Protein AF-A0A496SHN5-F1 (afdb_monomer)

Foldseek 3Di:
DDQDDQDPDDDPPPDPDDDRPDDDDDAQDKDWDWDWDADPVRDTDDTDTDIDTHHHPDAFAFWPAWDWDADLQLKIKIFTHATPGPQWAWKWKWKDFPPDDIDTPDIGGRPDGMDIGPPDDAQGKIKMWMWTAGPSGHTHDIHIDIDHSHHNDWFAFWAPWAWAQDPQAIKTFTDDTDDPQWQAKWKWKDLDQPDDTHTDDDGHDPDRMDGPSVHDQSMWMWMWIAGPSGHTHDTDGIDGHD

Radius of gyration: 35.51 Å; Cα contacts (8 Å, |Δi|>4): 540; chains: 1; bounding box: 82×35×99 Å

Sequence (242 aa):
EQLPRLNLERLPSSATSYRDEGEGVTPGRSYWVAVTAVDSAFNESPKNPILVKVPDWKPPKPPSYLNARTLPDGRIKLVWGGSTSLDLVSYRLYRGEQGKADSLLGEFGPEVHTYTDRDIVKGRKYTYSIVAVDKAGNESPRREVRLEARDHVPPAPPRNIVAKVTPEGVLITWGRVADPDLAGYYVYRSDIPTGVFTRLNQKPLKERSFLDSTGTSGHWYKVRAVDTSGNESPWKKAVSPR

Solvent-accessible surface area (backbone atoms only — not comparable to full-atom values): 14102 Å² total; per-residue (Å²): 133,84,72,84,76,72,82,91,72,89,72,63,95,82,60,88,74,84,80,87,84,68,92,81,80,56,64,61,40,70,45,79,49,62,72,64,58,68,53,99,86,69,52,67,50,79,77,64,66,44,82,45,76,40,73,52,81,74,52,33,47,37,43,72,45,56,47,72,46,64,39,68,86,38,29,37,42,37,42,42,41,66,50,87,38,93,53,60,51,29,33,43,37,32,42,30,40,87,97,52,76,67,39,81,76,47,77,39,51,71,88,62,45,68,50,70,50,72,92,57,63,66,76,37,59,38,37,38,35,35,26,20,25,25,81,74,65,37,60,17,63,76,40,69,37,74,49,64,30,52,65,62,68,46,37,66,50,51,42,76,69,44,37,31,68,50,99,71,16,26,42,36,37,43,42,87,65,93,50,100,55,59,48,25,33,42,44,27,41,16,77,44,81,86,55,75,65,46,73,75,56,94,64,59,36,81,63,59,60,49,73,39,64,86,43,55,70,71,33,21,38,41,56,30,24,25,27,73,77,67,37,58,16,62,87,63,84,56,38,54,40,90

Secondary structure (DSSP, 8-state):
-PPP----PPPPTT--------TT--TT-EEEE----B-TT-PBPPP--EEEEPPP--PPPPPS-EEEEE-TTS-EEEEEPPP--TTEEEEEEEEEETTSPPEEEEEE-TT--EEEE----TT-EEEEEEEEEETT-PBPPPEEEEEE-----PPPPP-S-EEEEETTEEEEE-PPP--TTEEEEEEEEESSTTSPPEE--SS-BSSSEEEETT--TT-EEEEEEEETT-PBPPPPPPB---

pLDDT: mean 90.69, std 11.13, range [32.59, 98.69]

Mean predicted aligned error: 9.69 Å

Nearest PDB structures (foldseek):
  4yfd-assembly1_A  TM=4.937E-01  e=1.671E-09  Mus musculus
  4yfg-assembly1_A  TM=4.867E-01  e=2.367E-09  Mus musculus
  6tpu-assembly2_B  TM=5.674E-01  e=8.097E-08  Homo sapiens
  6tpw-assembly1_A  TM=4.176E-01  e=4.091E-09  Homo sapiens
  5myb-assembly1_B  TM=4.529E-01  e=1.038E-07  Homo sapiens

Structure (mmCIF, N/CA/C/O backbone):
data_AF-A0A496SHN5-F1
#
_entry.id   AF-A0A496SHN5-F1
#
loop_
_atom_site.group_PDB
_atom_site.id
_atom_site.type_symbol
_atom_site.label_atom_id
_atom_site.label_alt_id
_atom_site.label_comp_id
_atom_site.label_asym_id
_atom_site.label_entity_id
_atom_site.label_seq_id
_atom_site.pdbx_PDB_ins_code
_atom_site.Cartn_x
_atom_site.Cartn_y
_atom_site.Cartn_z
_atom_site.occupancy
_atom_site.B_iso_or_equiv
_atom_site.auth_seq_id
_atom_site.auth_comp_id
_atom_site.auth_asym_id
_atom_site.auth_atom_id
_atom_site.pdbx_PDB_model_num
ATOM 1 N N . GLU A 1 1 ? 30.593 13.618 -38.021 1.00 39.31 1 GLU A N 1
ATOM 2 C CA . GLU A 1 1 ? 31.003 12.583 -37.049 1.00 39.31 1 GLU A CA 1
ATOM 3 C C . GLU A 1 1 ? 31.589 11.400 -37.801 1.00 39.31 1 GLU A C 1
ATOM 5 O O . GLU A 1 1 ? 30.927 10.873 -38.688 1.00 39.31 1 GLU A O 1
ATOM 10 N N . GLN A 1 2 ? 32.841 11.033 -37.523 1.00 32.59 2 GLN A N 1
ATOM 11 C CA . GLN A 1 2 ? 33.417 9.789 -38.036 1.00 32.59 2 GLN A CA 1
ATOM 12 C C . GLN A 1 2 ? 32.711 8.623 -37.339 1.00 32.59 2 GLN A C 1
ATOM 14 O O . GLN A 1 2 ? 32.715 8.548 -36.113 1.00 32.59 2 GLN A O 1
ATOM 19 N N . LEU A 1 3 ? 32.071 7.744 -38.116 1.00 40.69 3 LEU A N 1
ATOM 20 C CA . LEU A 1 3 ? 31.523 6.494 -37.592 1.00 40.69 3 LEU A CA 1
ATOM 21 C C . LEU A 1 3 ? 32.657 5.699 -36.917 1.00 40.69 3 LEU A C 1
ATOM 23 O O . LEU A 1 3 ? 33.772 5.702 -37.453 1.00 40.69 3 LEU A O 1
ATOM 27 N N . PRO A 1 4 ? 32.405 5.021 -35.781 1.00 41.81 4 PRO A N 1
ATOM 28 C CA . PRO A 1 4 ? 33.405 4.159 -35.168 1.00 41.81 4 PRO A CA 1
ATOM 29 C C . PRO A 1 4 ? 33.835 3.123 -36.204 1.00 41.81 4 PRO A C 1
ATOM 31 O O . PRO A 1 4 ? 32.998 2.402 -36.752 1.00 41.81 4 PRO A O 1
ATOM 34 N N . ARG A 1 5 ? 35.127 3.09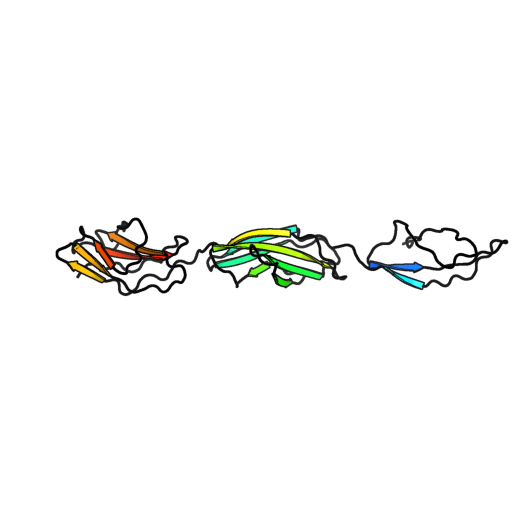4 -36.530 1.00 46.97 5 ARG A N 1
ATOM 35 C CA . ARG A 1 5 ? 35.679 2.035 -37.369 1.00 46.97 5 ARG A CA 1
ATOM 36 C C . ARG A 1 5 ? 35.788 0.797 -36.493 1.00 46.97 5 ARG A C 1
ATOM 38 O O . ARG A 1 5 ? 36.559 0.797 -35.540 1.00 46.97 5 ARG A O 1
ATOM 45 N N . LEU A 1 6 ? 34.994 -0.219 -36.817 1.00 54.09 6 LEU A N 1
ATOM 46 C CA . LEU A 1 6 ? 35.235 -1.580 -36.352 1.00 54.09 6 LEU A CA 1
ATOM 47 C C . LEU A 1 6 ? 36.670 -1.975 -36.748 1.00 54.09 6 LEU A C 1
ATOM 49 O O . LEU A 1 6 ? 37.136 -1.541 -37.807 1.00 54.09 6 LEU A O 1
ATOM 53 N N . ASN A 1 7 ? 37.370 -2.724 -35.894 1.00 54.06 7 ASN A N 1
ATOM 54 C CA . ASN A 1 7 ? 38.786 -3.059 -36.067 1.00 54.06 7 ASN A CA 1
ATOM 55 C C . ASN A 1 7 ? 39.125 -3.475 -37.511 1.00 54.06 7 ASN A C 1
ATOM 57 O O . ASN A 1 7 ? 38.491 -4.350 -38.096 1.00 54.06 7 ASN A O 1
ATOM 61 N N . LEU A 1 8 ? 40.143 -2.828 -38.089 1.00 57.47 8 LEU A N 1
ATOM 62 C CA . LEU A 1 8 ? 40.677 -3.156 -39.412 1.00 57.47 8 LEU A CA 1
ATOM 63 C C . LEU A 1 8 ? 41.644 -4.337 -39.280 1.00 57.47 8 LEU A C 1
ATOM 65 O O . LEU A 1 8 ? 42.860 -4.158 -39.319 1.00 57.47 8 LEU A O 1
ATOM 69 N N . GLU A 1 9 ? 41.113 -5.539 -39.080 1.00 65.25 9 GLU A N 1
ATOM 70 C CA . GLU A 1 9 ? 41.929 -6.747 -38.985 1.00 65.25 9 GLU A CA 1
ATOM 71 C C . GLU A 1 9 ? 42.048 -7.437 -40.351 1.00 65.25 9 GLU A C 1
ATOM 73 O O . GLU A 1 9 ? 41.058 -7.656 -41.053 1.00 65.25 9 GLU A O 1
ATOM 78 N N . ARG A 1 10 ? 43.282 -7.755 -40.765 1.00 72.06 10 ARG A N 1
ATOM 79 C CA . ARG A 1 10 ? 43.530 -8.512 -41.999 1.00 72.06 10 ARG A CA 1
ATOM 80 C C . ARG A 1 10 ? 43.299 -9.993 -41.730 1.00 72.06 10 ARG A C 1
ATOM 82 O O . ARG A 1 10 ? 44.021 -10.600 -40.946 1.00 72.06 10 ARG A O 1
ATOM 89 N N . LEU A 1 11 ? 42.324 -10.569 -42.422 1.00 77.81 11 LEU A N 1
ATOM 90 C CA . LEU A 1 11 ? 41.981 -11.986 -42.325 1.00 77.81 11 LEU A CA 1
ATOM 91 C C . LEU A 1 11 ? 42.786 -12.813 -43.340 1.00 77.81 11 LEU A C 1
ATOM 93 O O . LEU A 1 11 ? 43.153 -12.287 -44.396 1.00 77.81 11 LEU A O 1
ATOM 97 N N . PRO A 1 12 ? 43.065 -14.100 -43.063 1.00 80.19 12 PRO A N 1
ATOM 98 C CA . PRO A 1 12 ? 43.676 -14.980 -44.052 1.00 80.19 12 PRO A CA 1
ATOM 99 C C . PRO A 1 12 ? 42.752 -15.159 -45.265 1.00 80.19 12 PRO A C 1
ATOM 101 O O . PRO A 1 12 ? 41.531 -15.089 -45.145 1.00 80.19 12 PRO A O 1
ATOM 104 N N . SER A 1 13 ? 43.326 -15.450 -46.435 1.00 76.50 13 SER A N 1
ATOM 105 C CA . SER A 1 13 ? 42.589 -15.580 -47.706 1.00 76.50 13 SER A CA 1
ATOM 106 C C . SER A 1 13 ? 41.555 -16.713 -47.734 1.00 76.50 13 SER A C 1
ATOM 108 O O . SER A 1 13 ? 40.688 -16.730 -48.603 1.00 76.50 13 SER A O 1
ATOM 110 N N . SER A 1 14 ? 41.633 -17.652 -46.789 1.00 81.25 14 SER A N 1
ATOM 111 C CA . SER A 1 14 ? 40.668 -18.735 -46.593 1.00 81.25 14 SER A CA 1
ATOM 112 C C . SER A 1 14 ? 39.542 -18.398 -45.607 1.00 81.25 14 SER A C 1
ATOM 114 O O . SER A 1 14 ? 38.627 -19.204 -45.445 1.00 81.25 14 SER A O 1
ATOM 116 N N . ALA A 1 15 ? 39.589 -17.248 -44.924 1.00 82.38 15 ALA A N 1
ATOM 117 C CA . ALA A 1 15 ? 38.571 -16.877 -43.949 1.00 82.38 15 ALA A CA 1
ATOM 118 C C . ALA A 1 15 ? 37.244 -16.539 -44.636 1.00 82.38 15 ALA A C 1
ATOM 120 O O . ALA A 1 15 ? 37.154 -15.615 -45.441 1.00 82.38 15 ALA A O 1
ATOM 121 N N . THR A 1 16 ? 36.186 -17.248 -44.251 1.00 84.06 16 THR A N 1
ATOM 122 C CA . THR A 1 16 ? 34.805 -16.974 -44.683 1.00 84.06 16 THR A CA 1
ATOM 123 C C . THR A 1 16 ? 33.960 -16.329 -43.585 1.00 84.06 16 THR A C 1
ATOM 125 O O . THR A 1 16 ? 32.770 -16.092 -43.773 1.00 84.06 16 THR A O 1
ATOM 128 N N . SER A 1 17 ? 34.551 -16.065 -42.420 1.00 81.88 17 SER A N 1
ATOM 129 C CA . SER A 1 17 ? 33.876 -15.487 -41.261 1.00 81.88 17 SER A CA 1
ATOM 130 C C . SER A 1 17 ? 34.846 -14.678 -40.413 1.00 81.88 17 SER A C 1
ATOM 132 O O . SER A 1 17 ? 36.007 -15.060 -40.268 1.00 81.88 17 SER A O 1
ATOM 134 N N . TYR A 1 18 ? 34.336 -13.620 -39.791 1.00 80.88 18 TYR A N 1
ATOM 135 C CA . TYR A 1 18 ? 35.036 -12.846 -38.775 1.00 80.88 18 TYR A CA 1
ATOM 136 C C . TYR A 1 18 ? 34.130 -12.651 -37.569 1.00 80.88 18 TYR A C 1
ATOM 138 O O . TYR A 1 18 ? 32.940 -12.369 -37.726 1.00 80.88 18 TYR A O 1
ATOM 146 N N . ARG A 1 19 ? 34.701 -12.792 -36.374 1.00 80.31 19 ARG A N 1
ATOM 147 C CA . ARG A 1 19 ? 34.052 -12.426 -35.122 1.00 80.31 19 ARG A CA 1
ATOM 148 C C . ARG A 1 19 ? 34.787 -11.216 -34.576 1.00 80.31 19 ARG A C 1
ATOM 150 O O . ARG A 1 19 ? 35.935 -11.338 -34.172 1.00 80.31 19 ARG A O 1
ATOM 157 N N . ASP A 1 20 ? 34.111 -10.077 -34.566 1.00 74.38 20 ASP A N 1
ATOM 158 C CA . ASP A 1 20 ? 34.618 -8.916 -33.852 1.00 74.38 20 ASP A CA 1
ATOM 159 C C . ASP A 1 20 ? 34.441 -9.148 -32.346 1.00 74.38 20 ASP A C 1
ATOM 161 O O . ASP A 1 20 ? 33.317 -9.271 -31.851 1.00 74.38 20 ASP A O 1
ATOM 165 N N . GLU A 1 21 ? 35.559 -9.274 -31.635 1.00 67.38 21 GLU A N 1
ATOM 166 C CA . GLU A 1 21 ? 35.609 -9.343 -30.169 1.00 67.38 21 GLU A CA 1
ATOM 167 C C . GLU A 1 21 ? 35.916 -7.969 -29.543 1.00 67.38 21 GLU A C 1
ATOM 169 O O . GLU A 1 21 ? 36.072 -7.861 -28.328 1.00 67.38 21 GLU A O 1
ATOM 174 N N . GLY A 1 22 ? 36.018 -6.917 -30.365 1.00 57.94 22 GLY A N 1
ATOM 175 C CA . GLY A 1 22 ? 36.429 -5.584 -29.956 1.00 57.94 22 GLY A CA 1
ATOM 176 C C . GLY A 1 22 ? 35.426 -4.845 -29.066 1.00 57.94 22 GLY A C 1
ATOM 177 O O . GLY A 1 22 ? 34.208 -4.879 -29.255 1.00 57.94 22 GLY A O 1
ATOM 178 N N . GLU A 1 23 ? 35.966 -4.077 -28.119 1.00 60.94 23 GLU A N 1
ATOM 179 C CA . GLU A 1 23 ? 35.246 -2.995 -27.451 1.00 60.94 23 GLU A CA 1
ATOM 180 C C . GLU A 1 23 ? 35.012 -1.851 -28.457 1.00 60.94 23 GLU A C 1
ATOM 182 O O . GLU A 1 23 ? 35.960 -1.278 -28.992 1.00 60.94 23 GLU A O 1
ATOM 187 N N . GLY A 1 24 ? 33.753 -1.504 -28.750 1.00 65.00 24 GLY A N 1
ATOM 188 C CA . GLY A 1 24 ? 33.447 -0.409 -29.690 1.00 65.00 24 GLY A CA 1
ATOM 189 C C . GLY A 1 24 ? 32.037 -0.409 -30.281 1.00 65.00 24 GLY A C 1
ATOM 190 O O . GLY A 1 24 ? 31.573 0.608 -30.810 1.00 65.00 24 GLY A O 1
ATOM 191 N N . VAL A 1 25 ? 31.316 -1.522 -30.154 1.00 73.81 25 VAL A N 1
ATOM 192 C CA . VAL A 1 25 ? 29.918 -1.613 -30.572 1.00 73.81 25 VAL A CA 1
ATOM 193 C C . VAL A 1 25 ? 29.016 -1.008 -29.493 1.00 73.81 25 VAL A C 1
ATOM 195 O O . VAL A 1 25 ? 28.931 -1.499 -28.371 1.00 73.81 25 VAL A O 1
ATOM 198 N N . THR A 1 26 ? 28.329 0.081 -29.827 1.00 80.94 26 THR A N 1
ATOM 199 C CA . THR A 1 26 ? 27.357 0.725 -28.939 1.00 80.94 26 THR A CA 1
ATOM 200 C C . THR A 1 26 ? 26.008 0.010 -29.075 1.00 80.94 26 THR A C 1
ATOM 202 O O . THR A 1 26 ? 25.474 -0.036 -30.190 1.00 80.94 26 THR A O 1
ATOM 205 N N . PRO A 1 27 ? 25.435 -0.521 -27.978 1.00 81.88 27 PRO A N 1
ATOM 206 C CA . PRO A 1 27 ? 24.102 -1.123 -27.983 1.00 81.88 27 PRO A CA 1
ATOM 207 C C . PRO A 1 27 ? 23.058 -0.178 -28.590 1.00 81.88 27 PRO A C 1
ATOM 209 O O . PRO A 1 27 ? 23.140 1.040 -28.421 1.00 81.88 27 PRO A O 1
ATOM 212 N N . GLY A 1 28 ? 22.114 -0.725 -29.357 1.00 82.56 28 GLY A N 1
ATOM 213 C CA . GLY A 1 28 ? 21.051 0.056 -29.998 1.00 82.56 28 GLY A CA 1
ATOM 214 C C . GLY A 1 28 ? 21.483 0.910 -31.201 1.00 82.56 28 GLY A C 1
ATOM 215 O O . GLY A 1 28 ? 20.624 1.518 -31.847 1.00 82.56 28 GLY A O 1
ATOM 216 N N . ARG A 1 29 ? 22.778 0.954 -31.557 1.00 84.19 29 ARG A N 1
ATOM 217 C CA . ARG A 1 29 ? 23.259 1.633 -32.774 1.00 84.19 29 ARG A CA 1
ATOM 218 C C . ARG A 1 29 ? 23.283 0.711 -33.992 1.00 84.19 29 ARG A C 1
ATOM 220 O O . ARG A 1 29 ? 23.252 -0.512 -33.889 1.00 84.19 29 ARG A O 1
ATOM 227 N N . SER A 1 30 ? 23.316 1.329 -35.171 1.00 85.88 30 SER A N 1
ATOM 228 C CA . SER A 1 30 ? 23.503 0.634 -36.447 1.00 85.88 30 SER A CA 1
ATOM 229 C C . SER A 1 30 ? 24.863 0.980 -37.044 1.00 85.88 30 SER A C 1
ATOM 231 O O . SER A 1 30 ? 25.316 2.120 -36.930 1.00 85.88 30 SER A O 1
ATOM 233 N N . TYR A 1 31 ? 25.492 0.001 -37.684 1.00 84.44 31 TYR A N 1
ATOM 234 C CA . TYR A 1 31 ? 26.828 0.098 -38.262 1.00 84.44 31 TYR A CA 1
ATOM 235 C C . TYR A 1 31 ? 26.811 -0.396 -39.704 1.00 84.44 31 TYR A C 1
ATOM 237 O O . TYR A 1 31 ? 26.164 -1.392 -40.013 1.00 84.44 31 TYR A O 1
ATOM 245 N N . TRP A 1 32 ? 27.539 0.289 -40.583 1.00 85.81 32 TRP A N 1
ATOM 246 C CA . TRP A 1 32 ? 27.815 -0.217 -41.924 1.00 85.81 32 TRP A CA 1
ATOM 247 C C . TRP A 1 32 ? 29.056 -1.102 -41.874 1.00 85.81 32 TRP A C 1
ATOM 249 O O . TRP A 1 32 ? 30.113 -0.649 -41.437 1.00 85.81 32 TRP A O 1
ATOM 259 N N . VAL A 1 33 ? 28.929 -2.345 -42.328 1.00 84.88 33 VAL A N 1
ATOM 260 C CA . VAL A 1 33 ? 30.018 -3.327 -42.346 1.00 84.88 33 VAL A CA 1
ATOM 261 C C . VAL A 1 33 ? 30.231 -3.790 -43.779 1.00 84.88 33 VAL A C 1
ATOM 263 O O . VAL A 1 33 ? 29.277 -4.150 -44.461 1.00 84.88 33 VAL A O 1
ATOM 266 N N . ALA A 1 34 ? 31.477 -3.775 -44.242 1.00 85.62 34 ALA A N 1
ATOM 267 C CA . ALA A 1 34 ? 31.874 -4.305 -45.540 1.00 85.62 34 ALA A CA 1
ATOM 268 C C . ALA A 1 34 ? 33.124 -5.165 -45.368 1.00 85.62 34 ALA A C 1
ATOM 270 O O . ALA A 1 34 ? 34.003 -4.823 -44.580 1.00 85.62 34 ALA A O 1
ATOM 271 N N . VAL A 1 35 ? 33.216 -6.236 -46.150 1.00 85.94 35 VAL A N 1
ATOM 272 C CA . VAL A 1 35 ? 34.439 -7.028 -46.306 1.00 85.94 35 VAL A CA 1
ATOM 273 C C . VAL A 1 35 ? 34.946 -6.811 -47.727 1.00 85.94 35 VAL A C 1
ATOM 275 O O . VAL A 1 35 ? 34.160 -6.840 -48.674 1.00 85.94 35 VAL A O 1
ATOM 278 N N . THR A 1 36 ? 36.246 -6.569 -47.873 1.00 85.88 36 THR A N 1
ATOM 279 C CA . THR A 1 36 ? 36.926 -6.493 -49.170 1.00 85.88 36 THR A CA 1
ATOM 280 C C . THR A 1 36 ? 38.003 -7.561 -49.255 1.00 85.88 36 THR A C 1
ATOM 282 O O . THR A 1 36 ? 38.651 -7.885 -48.261 1.00 85.88 36 THR A O 1
ATOM 285 N N . ALA A 1 37 ? 38.199 -8.107 -50.452 1.00 84.88 37 ALA A N 1
ATOM 286 C CA . ALA A 1 37 ? 39.351 -8.946 -50.751 1.00 84.88 37 ALA A CA 1
ATOM 287 C C . ALA A 1 37 ? 40.511 -8.056 -51.208 1.00 84.88 37 ALA A C 1
ATOM 289 O O . ALA A 1 37 ? 40.286 -7.080 -51.924 1.00 84.88 37 ALA A O 1
ATOM 290 N N . VAL A 1 38 ? 41.735 -8.396 -50.806 1.00 87.25 38 VAL A N 1
ATOM 291 C CA . VAL A 1 38 ? 42.960 -7.716 -51.244 1.00 87.25 38 VAL A CA 1
ATOM 292 C C . VAL A 1 38 ? 43.864 -8.739 -51.921 1.00 87.25 38 VAL A C 1
ATOM 294 O O . VAL A 1 38 ? 44.100 -9.805 -51.351 1.00 87.25 38 VAL A O 1
ATOM 297 N N . ASP A 1 39 ? 44.338 -8.449 -53.132 1.00 85.81 39 ASP A N 1
ATOM 298 C CA . ASP A 1 39 ? 45.242 -9.344 -53.866 1.00 85.81 39 ASP A CA 1
ATOM 299 C C . ASP A 1 39 ? 46.725 -9.162 -53.468 1.00 85.81 39 ASP A C 1
ATOM 301 O O . ASP A 1 39 ? 47.083 -8.315 -52.645 1.00 85.81 39 ASP A O 1
ATOM 305 N N . SER A 1 40 ? 47.619 -9.963 -54.061 1.00 86.19 40 SER A N 1
ATOM 306 C CA . SER A 1 40 ? 49.067 -9.895 -53.804 1.00 86.19 40 SER A CA 1
ATOM 307 C C . SER A 1 40 ? 49.739 -8.611 -54.309 1.00 86.19 40 SER A C 1
ATOM 309 O O . SER A 1 40 ? 50.877 -8.340 -53.933 1.00 86.19 40 SER A O 1
ATOM 311 N N . ALA 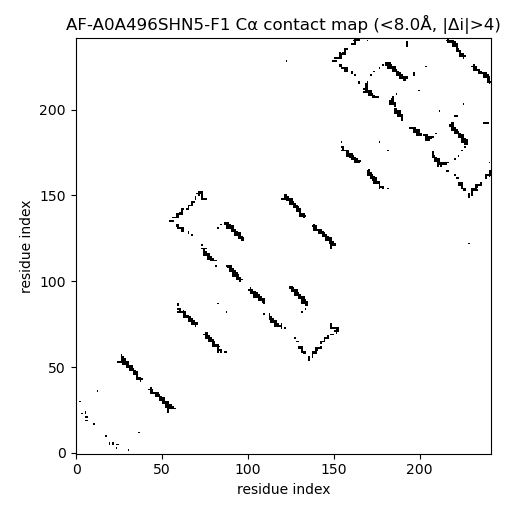A 1 41 ? 49.062 -7.837 -55.160 1.00 91.00 41 ALA A N 1
ATOM 312 C CA . ALA A 1 41 ? 49.498 -6.533 -55.653 1.00 91.00 41 ALA A CA 1
ATOM 313 C C . ALA A 1 41 ? 48.858 -5.366 -54.870 1.00 91.00 41 ALA A C 1
ATOM 315 O O . ALA A 1 41 ? 49.045 -4.210 -55.244 1.00 91.00 41 ALA A O 1
ATOM 316 N N . PHE A 1 42 ? 48.158 -5.661 -53.766 1.00 84.19 42 PHE A N 1
ATOM 317 C CA . PHE A 1 42 ? 47.446 -4.712 -52.905 1.00 84.19 42 PHE A CA 1
ATOM 318 C C . PHE A 1 42 ? 46.217 -4.039 -53.538 1.00 84.19 42 PHE A C 1
ATOM 320 O O . PHE A 1 42 ? 45.758 -3.012 -53.034 1.00 84.19 42 PHE A O 1
ATOM 327 N N . ASN A 1 43 ? 45.634 -4.619 -54.589 1.00 87.38 43 ASN A N 1
ATOM 328 C CA . ASN A 1 43 ? 44.358 -4.143 -55.122 1.00 87.38 43 ASN A CA 1
ATOM 329 C C . ASN A 1 43 ? 43.204 -4.614 -54.227 1.00 87.38 43 ASN A C 1
ATOM 331 O O . ASN A 1 43 ? 43.098 -5.806 -53.937 1.00 87.38 43 ASN A O 1
ATOM 335 N N . GLU A 1 44 ? 42.319 -3.698 -53.820 1.00 88.62 44 GLU A N 1
ATOM 336 C CA . GLU A 1 44 ? 41.099 -4.028 -53.069 1.00 88.62 44 GLU A CA 1
ATOM 337 C C . GLU A 1 44 ? 39.896 -4.242 -54.001 1.00 88.62 44 GLU A C 1
ATOM 339 O O . GLU A 1 44 ? 39.671 -3.473 -54.938 1.00 88.62 44 GLU A O 1
ATOM 344 N N . SER A 1 45 ? 39.056 -5.233 -53.697 1.00 90.81 45 SER A N 1
ATOM 345 C CA . SER A 1 45 ? 37.751 -5.397 -54.344 1.00 90.81 45 SER A CA 1
ATOM 346 C C . SER A 1 45 ? 36.809 -4.216 -54.038 1.00 90.81 45 SER A C 1
ATOM 348 O O . SER A 1 45 ? 36.973 -3.533 -53.020 1.00 90.81 45 SER A O 1
ATOM 350 N N . PRO A 1 46 ? 35.750 -3.998 -54.845 1.00 90.06 46 PRO A N 1
ATOM 351 C CA . PRO A 1 46 ? 34.692 -3.054 -54.495 1.00 90.06 46 PRO A CA 1
ATOM 352 C C . PRO A 1 46 ? 34.108 -3.331 -53.102 1.00 90.06 46 PRO A C 1
ATOM 354 O O . PRO A 1 46 ? 33.925 -4.486 -52.709 1.00 90.06 46 PRO A O 1
ATOM 357 N N . LYS A 1 47 ? 33.797 -2.264 -52.358 1.00 88.12 47 LYS A N 1
ATOM 358 C CA . LYS A 1 47 ? 33.130 -2.343 -51.051 1.00 88.12 47 LYS A CA 1
ATOM 359 C C . LYS A 1 47 ? 31.627 -2.518 -51.264 1.00 88.12 47 LYS A C 1
ATOM 361 O O . LYS A 1 47 ? 31.015 -1.687 -51.928 1.00 88.12 47 LYS A O 1
ATOM 366 N N . ASN A 1 48 ? 31.032 -3.543 -50.659 1.00 87.75 48 ASN A N 1
ATOM 367 C CA . ASN A 1 48 ? 29.579 -3.727 -50.623 1.00 87.75 48 ASN A CA 1
ATOM 368 C C . ASN A 1 48 ? 29.087 -3.716 -49.163 1.00 87.75 48 ASN A C 1
ATOM 370 O O . ASN A 1 48 ? 29.036 -4.774 -48.534 1.00 87.75 48 ASN A O 1
ATOM 374 N N . PRO A 1 49 ? 28.833 -2.531 -48.575 1.00 88.56 49 PRO A N 1
ATOM 375 C CA . PRO A 1 49 ? 28.485 -2.429 -47.167 1.00 88.56 49 PRO A CA 1
ATOM 376 C C . PRO A 1 49 ? 27.041 -2.865 -46.903 1.00 88.56 49 PRO A C 1
ATOM 378 O O . PRO A 1 49 ? 26.118 -2.475 -47.614 1.00 88.56 49 PRO A O 1
ATOM 381 N N . ILE A 1 50 ? 26.838 -3.609 -45.818 1.00 88.31 50 ILE A N 1
ATOM 382 C CA . ILE A 1 50 ? 25.520 -3.929 -45.263 1.00 88.31 50 ILE A CA 1
ATOM 383 C C . ILE A 1 50 ? 25.298 -3.158 -43.964 1.00 88.31 50 ILE A C 1
ATOM 385 O O . ILE A 1 50 ? 26.239 -2.910 -43.208 1.00 88.31 50 ILE A O 1
ATOM 389 N N . LEU A 1 51 ? 24.050 -2.775 -43.699 1.00 89.62 51 LEU A N 1
ATOM 390 C CA . LEU A 1 51 ? 23.670 -2.141 -42.441 1.00 89.62 51 LEU A CA 1
ATOM 391 C C . LEU A 1 51 ? 23.338 -3.219 -41.407 1.00 89.62 51 LEU A C 1
ATOM 393 O O . LEU A 1 51 ? 22.401 -3.994 -41.587 1.00 89.62 51 LEU A O 1
ATOM 397 N N . VAL A 1 52 ? 24.079 -3.239 -40.305 1.00 86.56 52 VAL A N 1
ATOM 398 C CA . VAL A 1 52 ? 23.878 -4.154 -39.180 1.00 86.56 52 VAL A CA 1
ATOM 399 C C . VAL A 1 52 ? 23.330 -3.367 -37.997 1.00 86.56 52 VAL A C 1
ATOM 401 O O . VAL A 1 52 ? 23.942 -2.392 -37.559 1.00 86.56 52 VAL A O 1
ATOM 404 N N . LYS A 1 53 ? 22.176 -3.784 -37.463 1.00 85.31 53 LYS A N 1
ATOM 405 C CA . LYS A 1 53 ? 21.603 -3.219 -36.235 1.00 85.31 53 LYS A CA 1
ATOM 406 C C . LYS A 1 53 ? 22.050 -4.041 -35.032 1.00 85.31 53 LYS A C 1
ATOM 408 O O . LYS A 1 53 ? 21.834 -5.248 -34.993 1.00 85.31 53 LYS A O 1
ATOM 413 N N . VAL A 1 54 ? 22.622 -3.371 -34.041 1.00 86.19 54 VAL A N 1
ATOM 414 C CA . VAL A 1 54 ? 23.072 -3.999 -32.800 1.00 86.19 54 VAL A CA 1
ATOM 415 C C . VAL A 1 54 ? 21.898 -4.024 -31.818 1.00 86.19 54 VAL A C 1
ATOM 417 O O . VAL A 1 54 ? 21.312 -2.963 -31.569 1.00 86.19 54 VAL A O 1
ATOM 420 N N . PRO A 1 55 ? 21.531 -5.192 -31.258 1.00 86.06 55 PRO A N 1
ATOM 421 C CA . PRO A 1 55 ? 20.536 -5.266 -30.195 1.00 86.06 55 PRO A CA 1
ATOM 422 C C . PRO A 1 55 ? 20.923 -4.380 -29.011 1.00 86.06 55 PRO A C 1
ATOM 424 O O . PRO A 1 55 ? 22.101 -4.258 -28.672 1.00 86.06 55 PRO A O 1
ATOM 427 N N . ASP A 1 56 ? 19.936 -3.750 -28.383 1.00 89.81 56 ASP A N 1
ATOM 428 C CA . ASP A 1 56 ? 20.170 -3.052 -27.128 1.00 89.81 56 ASP A CA 1
ATOM 429 C C . ASP A 1 56 ? 19.928 -4.003 -25.958 1.00 89.81 56 ASP A C 1
ATOM 431 O O . ASP A 1 56 ? 18.843 -4.551 -25.796 1.00 89.81 56 ASP A O 1
ATOM 435 N N . TRP A 1 57 ? 20.975 -4.215 -25.178 1.00 88.94 57 TRP A N 1
ATOM 436 C CA . TRP A 1 57 ? 21.058 -5.162 -24.071 1.00 88.94 57 TRP A CA 1
ATOM 437 C C . TRP A 1 57 ? 21.491 -4.462 -22.785 1.00 88.94 57 TRP A C 1
ATOM 439 O O . TRP A 1 57 ? 21.724 -5.121 -21.772 1.00 88.94 57 TRP A O 1
ATOM 449 N N . LYS A 1 58 ? 21.652 -3.131 -22.822 1.00 91.69 58 LYS A N 1
ATOM 450 C CA . LYS A 1 58 ? 22.066 -2.349 -21.668 1.00 91.69 58 LYS A CA 1
ATOM 451 C C . LYS A 1 58 ? 20.815 -1.888 -20.925 1.00 91.69 58 LYS A C 1
ATOM 453 O O . LYS A 1 58 ? 20.088 -1.058 -21.450 1.00 91.69 58 LYS A O 1
ATOM 458 N N . PRO A 1 59 ? 20.601 -2.335 -19.680 1.00 94.62 59 PRO A N 1
ATOM 459 C CA . PRO A 1 59 ? 19.446 -1.899 -18.921 1.00 94.62 59 PRO A CA 1
ATOM 460 C C . PRO A 1 59 ? 19.414 -0.390 -18.668 1.00 94.62 59 PRO A C 1
ATOM 462 O O . PRO A 1 59 ? 20.474 0.235 -18.496 1.00 94.62 59 PRO A O 1
ATOM 465 N N . PRO A 1 60 ? 18.212 0.190 -18.514 1.00 96.69 60 PRO A N 1
ATOM 466 C CA . PRO A 1 60 ? 18.082 1.564 -18.079 1.00 96.69 60 PRO A CA 1
ATOM 467 C C . PRO A 1 60 ? 18.543 1.730 -16.625 1.00 96.69 60 PRO A C 1
ATOM 469 O O . PRO A 1 60 ? 18.672 0.781 -15.844 1.00 96.69 60 PRO A O 1
ATOM 472 N N . LYS A 1 61 ? 18.759 2.981 -16.215 1.00 97.38 61 LYS A N 1
ATOM 473 C CA . LYS A 1 61 ? 18.994 3.316 -14.809 1.00 97.38 61 LYS A CA 1
ATOM 474 C C . LYS A 1 61 ? 17.703 3.117 -14.006 1.00 97.38 61 LYS A C 1
ATOM 476 O O . LYS A 1 61 ? 16.624 3.433 -14.509 1.00 97.38 61 LYS A O 1
ATOM 481 N N . PRO A 1 62 ? 17.781 2.654 -12.752 1.00 97.75 62 PRO A N 1
ATOM 482 C CA . PRO A 1 62 ? 16.594 2.513 -11.923 1.00 97.75 62 PRO A CA 1
ATOM 483 C C . PRO A 1 62 ? 15.999 3.873 -11.528 1.00 97.75 62 PRO A C 1
ATOM 485 O O . PRO A 1 62 ? 16.710 4.884 -11.563 1.00 97.75 62 PRO A O 1
ATOM 488 N N . PRO A 1 63 ? 14.734 3.900 -11.069 1.00 98.00 63 PRO A N 1
ATOM 489 C CA . PRO A 1 63 ? 14.160 5.037 -10.353 1.00 98.00 63 PRO A CA 1
ATOM 490 C C . PRO A 1 63 ? 15.096 5.564 -9.254 1.00 98.00 63 PRO A C 1
ATOM 492 O O . PRO A 1 63 ? 15.796 4.795 -8.578 1.00 98.00 63 PRO A O 1
ATOM 495 N N . SER A 1 64 ? 15.134 6.885 -9.067 1.00 97.69 64 SER A N 1
ATOM 496 C CA . SER A 1 64 ? 16.047 7.504 -8.092 1.00 97.69 64 SER A CA 1
ATOM 497 C C . SER A 1 64 ? 15.686 7.167 -6.643 1.00 97.69 64 SER A C 1
ATOM 499 O O . SER A 1 64 ? 16.578 6.983 -5.816 1.00 97.69 64 SER A O 1
ATOM 501 N N . TYR A 1 65 ? 14.395 7.009 -6.350 1.00 98.06 65 TYR A N 1
ATOM 502 C CA . TYR A 1 65 ? 13.880 6.539 -5.066 1.00 98.06 65 TYR A CA 1
ATOM 503 C C . TYR A 1 65 ? 12.556 5.789 -5.244 1.00 98.06 65 TYR A C 1
ATOM 505 O O . TYR A 1 65 ? 11.866 5.973 -6.246 1.00 98.06 65 TYR A O 1
ATOM 513 N N . LEU A 1 66 ? 12.185 4.994 -4.239 1.00 98.56 66 LEU A N 1
ATOM 514 C CA . LEU A 1 66 ? 10.847 4.434 -4.059 1.00 98.56 66 LEU A CA 1
ATOM 515 C C . LEU A 1 66 ? 10.457 4.593 -2.587 1.00 98.56 66 LEU A C 1
ATOM 517 O O . LEU A 1 66 ? 11.143 4.087 -1.705 1.00 98.56 66 LEU A O 1
ATOM 521 N N . ASN A 1 67 ? 9.346 5.276 -2.334 1.00 98.12 67 ASN A N 1
ATOM 522 C CA . ASN A 1 67 ? 8.766 5.456 -1.010 1.00 98.12 67 ASN A CA 1
ATOM 523 C C . ASN A 1 67 ? 7.350 4.881 -0.981 1.00 98.12 67 ASN A C 1
ATOM 525 O O . ASN A 1 67 ? 6.602 5.003 -1.952 1.00 98.12 67 ASN A O 1
ATOM 529 N N . ALA A 1 68 ? 6.962 4.313 0.159 1.00 96.69 68 ALA A N 1
ATOM 530 C CA . ALA A 1 68 ? 5.616 3.814 0.402 1.00 96.69 68 ALA A CA 1
ATOM 531 C C . ALA A 1 68 ? 5.120 4.269 1.777 1.00 96.69 68 ALA A C 1
ATOM 533 O O . ALA A 1 68 ? 5.882 4.298 2.744 1.00 96.69 68 ALA A O 1
ATOM 534 N N . ARG A 1 69 ? 3.835 4.621 1.870 1.00 93.56 69 ARG A N 1
ATOM 535 C CA . ARG A 1 69 ? 3.180 4.959 3.140 1.00 93.56 69 ARG A CA 1
ATOM 536 C C . ARG A 1 69 ? 1.740 4.475 3.172 1.00 93.56 69 ARG A C 1
ATOM 538 O O . ARG A 1 69 ? 1.039 4.553 2.162 1.00 93.56 69 ARG A O 1
ATOM 545 N N . THR A 1 70 ? 1.285 4.065 4.346 1.00 90.69 70 THR A N 1
ATOM 546 C CA . THR A 1 70 ? -0.123 3.738 4.577 1.00 90.69 70 THR A CA 1
ATOM 547 C C . THR A 1 70 ? -0.947 5.019 4.717 1.00 90.69 70 THR A C 1
ATOM 549 O O . THR A 1 70 ? -0.523 5.989 5.351 1.00 90.69 70 THR A O 1
ATOM 552 N N . LEU A 1 71 ? -2.101 5.054 4.061 1.00 88.38 71 LEU A N 1
ATOM 553 C CA . LEU A 1 71 ? -3.083 6.129 4.129 1.00 88.38 71 LEU A CA 1
ATOM 554 C C . LEU A 1 71 ? -4.067 5.884 5.286 1.00 88.38 71 LEU A C 1
ATOM 556 O O . LEU A 1 71 ? -4.213 4.745 5.728 1.00 88.38 71 LEU A O 1
ATOM 560 N N . PRO A 1 72 ? -4.782 6.923 5.764 1.00 80.50 72 PRO A N 1
ATOM 561 C CA . PRO A 1 72 ? -5.764 6.772 6.842 1.00 80.50 72 PRO A CA 1
ATOM 562 C C . PRO A 1 72 ? -6.887 5.770 6.552 1.00 80.50 72 PRO A C 1
ATOM 564 O O . PRO A 1 72 ? -7.479 5.245 7.482 1.00 80.50 72 PRO A O 1
ATOM 567 N N . ASP A 1 73 ? -7.178 5.498 5.280 1.00 79.06 73 ASP A N 1
ATOM 568 C CA . ASP A 1 73 ? -8.187 4.527 4.843 1.00 79.06 73 ASP A CA 1
ATOM 569 C C . ASP A 1 73 ? -7.631 3.105 4.629 1.00 79.06 73 ASP A C 1
ATOM 571 O O . ASP A 1 73 ? -8.323 2.248 4.083 1.00 79.06 73 ASP A O 1
ATOM 575 N N . GLY A 1 74 ? -6.383 2.850 5.037 1.00 80.81 74 GLY A N 1
ATOM 576 C CA . GLY A 1 74 ? -5.733 1.537 4.972 1.00 80.81 74 GLY A CA 1
ATOM 577 C C . GLY A 1 74 ? -5.043 1.211 3.643 1.00 80.81 74 GLY A C 1
ATOM 578 O O . GLY A 1 74 ? -4.360 0.193 3.548 1.00 80.81 74 GLY A O 1
ATOM 579 N N . ARG A 1 75 ? -5.159 2.068 2.621 1.00 90.25 75 ARG A N 1
ATOM 580 C CA . ARG A 1 75 ? -4.479 1.885 1.324 1.00 90.25 75 ARG A CA 1
ATOM 581 C C . ARG A 1 75 ? -2.995 2.237 1.407 1.00 90.25 75 ARG A C 1
ATOM 583 O O . ARG A 1 75 ? -2.592 3.030 2.255 1.00 90.25 75 ARG A O 1
ATOM 590 N N . ILE A 1 76 ? -2.173 1.723 0.493 1.00 94.44 76 ILE A N 1
ATOM 591 C CA . ILE A 1 76 ? -0.744 2.070 0.434 1.00 94.44 76 ILE A CA 1
ATOM 592 C C . ILE A 1 76 ? -0.484 2.993 -0.752 1.00 94.44 76 ILE A C 1
ATOM 594 O O . ILE A 1 76 ? -0.705 2.629 -1.904 1.00 94.44 76 ILE A O 1
ATOM 598 N N . LYS A 1 77 ? 0.023 4.198 -0.475 1.00 96.44 77 LYS A N 1
ATOM 599 C CA . LYS A 1 77 ? 0.476 5.135 -1.505 1.00 96.44 77 LYS A CA 1
ATOM 600 C C . LYS A 1 77 ? 1.968 4.967 -1.745 1.00 96.44 77 LYS A C 1
ATOM 602 O O . LYS A 1 77 ? 2.766 5.120 -0.820 1.00 96.44 77 LYS A O 1
ATOM 607 N N . LEU A 1 78 ? 2.318 4.735 -3.002 1.00 98.31 78 LEU A N 1
ATOM 608 C CA . LEU A 1 78 ? 3.676 4.656 -3.513 1.00 98.31 78 LEU A CA 1
ATOM 609 C C . LEU A 1 78 ? 4.019 5.915 -4.301 1.00 98.31 78 LEU A C 1
ATOM 611 O O . LEU A 1 78 ? 3.182 6.459 -5.029 1.00 98.31 78 LEU A O 1
ATOM 615 N N . VAL A 1 79 ? 5.250 6.384 -4.126 1.00 98.56 79 VAL A N 1
ATOM 616 C CA . VAL A 1 79 ? 5.822 7.520 -4.850 1.00 98.56 79 VAL A CA 1
ATOM 617 C C . VAL A 1 79 ? 7.259 7.177 -5.206 1.00 98.56 79 VAL A C 1
ATOM 619 O O . VAL A 1 79 ? 8.021 6.749 -4.338 1.00 98.56 79 VAL A O 1
ATOM 622 N N . TRP A 1 80 ? 7.633 7.374 -6.461 1.00 98.69 80 TRP A N 1
ATOM 623 C CA . TRP A 1 80 ? 8.986 7.119 -6.943 1.00 98.69 80 TRP A CA 1
ATOM 624 C C . TRP A 1 80 ? 9.514 8.302 -7.739 1.00 98.69 80 TRP A C 1
ATOM 626 O O . TRP A 1 80 ? 8.753 9.120 -8.252 1.00 98.69 80 TRP A O 1
ATOM 636 N N . GLY A 1 81 ? 10.837 8.401 -7.811 1.00 98.25 81 GLY A N 1
ATOM 637 C CA . GLY A 1 81 ? 11.510 9.386 -8.647 1.00 98.25 81 GLY A CA 1
ATOM 638 C C . GLY A 1 81 ? 11.798 8.845 -10.043 1.00 98.25 81 GLY A C 1
ATOM 639 O O . GLY A 1 81 ? 11.907 7.636 -10.235 1.00 98.25 81 GLY A O 1
ATOM 640 N N . GLY A 1 82 ? 11.950 9.744 -11.013 1.00 96.62 82 GLY A N 1
ATOM 641 C CA . GLY A 1 82 ? 12.211 9.356 -12.395 1.00 96.62 82 GLY A CA 1
ATOM 642 C C . GLY A 1 82 ? 13.553 8.640 -12.598 1.00 96.62 82 GLY A C 1
ATOM 643 O O . GLY A 1 82 ? 14.491 8.799 -11.806 1.00 96.62 82 GLY A O 1
ATOM 644 N N . SER A 1 83 ? 13.654 7.867 -13.680 1.00 96.88 83 SER A N 1
ATOM 645 C CA . SER A 1 83 ? 14.934 7.386 -14.210 1.00 96.88 83 SER A CA 1
ATOM 646 C C . SER A 1 83 ? 15.618 8.470 -15.052 1.00 96.88 83 SER A C 1
ATOM 648 O O . SER A 1 83 ? 14.962 9.294 -15.680 1.00 96.88 83 SER A O 1
ATOM 650 N N . THR A 1 84 ? 16.954 8.461 -15.081 1.00 95.00 84 THR A N 1
ATOM 651 C CA . THR A 1 84 ? 17.764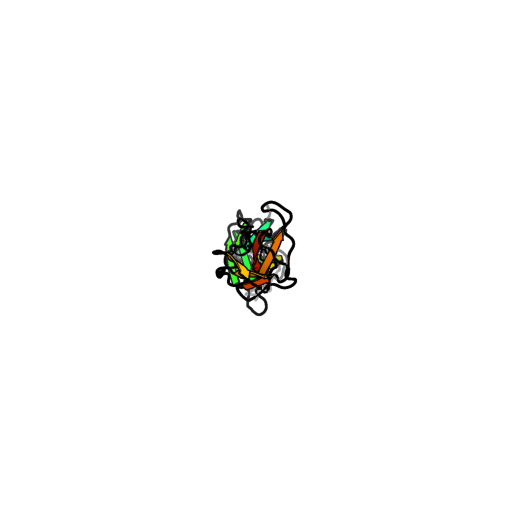 9.365 -15.927 1.00 95.00 84 THR A CA 1
ATOM 652 C C . THR A 1 84 ? 18.165 8.737 -17.267 1.00 95.00 84 THR A C 1
ATOM 654 O O . THR A 1 84 ? 19.011 9.282 -17.975 1.00 95.00 84 THR A O 1
ATOM 657 N N . SER A 1 85 ? 17.599 7.577 -17.608 1.00 93.56 85 SER A N 1
ATOM 658 C CA . SER A 1 85 ? 17.761 6.945 -18.920 1.00 93.56 85 SER A CA 1
ATOM 659 C C . SER A 1 85 ? 16.983 7.693 -20.005 1.00 93.56 85 SER A C 1
ATOM 661 O O . SER A 1 85 ? 15.807 7.995 -19.829 1.00 93.56 85 SER A O 1
ATOM 663 N N . LEU A 1 86 ? 17.636 7.978 -21.136 1.00 91.12 86 LEU A N 1
ATOM 664 C CA . LEU A 1 86 ? 17.050 8.725 -22.264 1.00 91.12 86 LEU A CA 1
ATOM 665 C C . LEU A 1 86 ? 16.084 7.886 -23.116 1.00 91.12 86 LEU A C 1
ATOM 667 O O . LEU A 1 86 ? 15.295 8.418 -23.892 1.00 91.12 86 LEU A O 1
ATOM 671 N N . ASP A 1 87 ? 16.177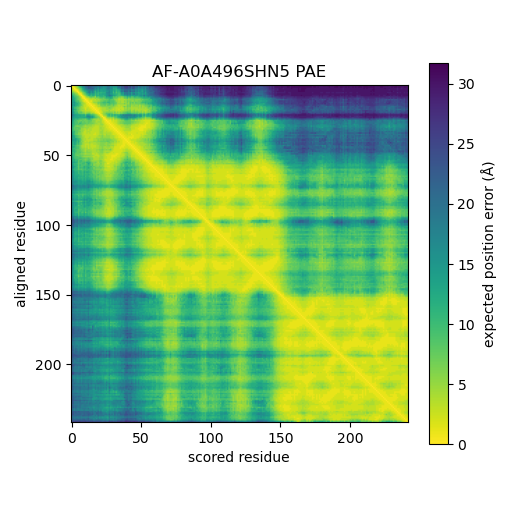 6.572 -22.993 1.00 92.81 87 ASP A N 1
ATOM 672 C CA . ASP A 1 87 ? 15.413 5.544 -23.692 1.00 92.81 87 ASP A CA 1
ATOM 673 C C . ASP A 1 87 ? 14.343 4.891 -22.809 1.00 92.81 87 ASP A C 1
ATOM 675 O O . ASP A 1 87 ? 13.755 3.887 -23.207 1.00 92.81 87 ASP A O 1
ATOM 679 N N . LEU A 1 88 ? 14.060 5.475 -21.641 1.00 97.06 88 LEU A N 1
ATOM 680 C CA . LEU A 1 88 ? 12.981 5.049 -20.756 1.00 97.06 88 LEU A CA 1
ATOM 681 C C . LEU A 1 88 ? 11.633 5.035 -21.498 1.00 97.06 88 LEU A C 1
ATOM 683 O O . LEU A 1 88 ? 11.258 6.014 -22.147 1.00 97.06 88 LEU A O 1
ATOM 687 N N . VAL A 1 89 ? 10.886 3.945 -21.331 1.00 97.81 89 VAL A N 1
ATOM 688 C CA . VAL A 1 89 ? 9.521 3.775 -21.850 1.00 97.81 89 VAL A CA 1
ATOM 689 C C . VAL A 1 89 ? 8.503 3.643 -20.737 1.00 97.81 89 VAL A C 1
ATOM 691 O O . VAL A 1 89 ? 7.412 4.188 -20.860 1.00 97.81 89 VAL A O 1
ATOM 694 N N . SER A 1 90 ? 8.823 2.926 -19.665 1.00 98.44 90 SER A N 1
ATOM 695 C CA . SER A 1 90 ? 7.852 2.682 -18.603 1.00 98.44 90 SER A CA 1
ATOM 696 C C . SER A 1 90 ? 8.517 2.300 -17.285 1.00 98.44 90 SER A C 1
ATOM 698 O O . SER A 1 90 ? 9.725 2.068 -17.201 1.00 98.44 90 SER A O 1
ATOM 700 N N . TYR A 1 91 ? 7.706 2.238 -16.235 1.00 98.69 91 TYR A N 1
ATOM 701 C CA . TYR A 1 91 ? 8.056 1.626 -14.964 1.00 98.69 91 TYR A CA 1
ATOM 702 C C . TYR A 1 91 ? 7.161 0.425 -14.700 1.00 98.69 91 TYR A C 1
ATOM 704 O O . TYR A 1 91 ? 5.944 0.529 -14.844 1.00 98.69 91 TYR A O 1
ATOM 712 N N . ARG A 1 92 ? 7.733 -0.679 -14.221 1.00 98.62 92 ARG A N 1
ATOM 713 C CA . ARG A 1 92 ? 6.962 -1.819 -13.706 1.00 98.62 92 ARG A CA 1
ATOM 714 C C . ARG A 1 92 ? 7.045 -1.852 -12.194 1.00 98.62 92 ARG A C 1
ATOM 716 O O . ARG A 1 92 ? 8.141 -1.889 -11.632 1.00 98.62 92 ARG A O 1
ATOM 723 N N . LEU A 1 93 ? 5.883 -1.822 -11.548 1.00 98.62 93 LEU A N 1
ATOM 724 C CA . LEU A 1 93 ? 5.756 -1.873 -10.096 1.00 98.62 93 LEU A CA 1
ATOM 725 C C . LEU A 1 93 ? 5.268 -3.253 -9.674 1.00 98.62 93 LEU A C 1
ATOM 727 O O . LEU A 1 93 ? 4.240 -3.731 -10.149 1.00 98.62 93 LEU A O 1
ATOM 731 N N . TYR A 1 94 ? 5.967 -3.854 -8.727 1.00 98.19 94 TYR A N 1
ATOM 732 C CA . TYR A 1 94 ? 5.673 -5.168 -8.187 1.00 98.19 94 TYR A CA 1
ATOM 733 C C . TYR A 1 94 ? 5.379 -5.085 -6.691 1.00 98.19 94 TYR A C 1
ATOM 735 O O . TYR A 1 94 ? 5.889 -4.214 -5.979 1.00 98.19 94 TYR A O 1
ATOM 743 N N . ARG A 1 95 ? 4.584 -6.040 -6.213 1.00 97.62 95 ARG A N 1
ATOM 744 C CA . ARG A 1 95 ? 4.302 -6.273 -4.799 1.00 97.62 95 ARG A CA 1
ATOM 745 C C . ARG A 1 95 ? 4.661 -7.701 -4.421 1.00 97.62 95 ARG A C 1
ATOM 747 O O . ARG A 1 95 ? 4.060 -8.646 -4.923 1.00 97.62 95 ARG A O 1
ATOM 754 N N . GLY A 1 96 ? 5.587 -7.832 -3.489 1.00 95.56 96 GLY A N 1
ATOM 755 C CA . GLY A 1 96 ? 5.933 -9.060 -2.795 1.00 95.56 96 GLY A CA 1
ATOM 756 C C . GLY A 1 96 ? 5.211 -9.179 -1.453 1.00 95.56 96 GLY A C 1
ATOM 757 O O . GLY A 1 96 ? 5.103 -8.219 -0.682 1.00 95.56 96 GLY A O 1
ATOM 758 N N . GLU A 1 97 ? 4.750 -10.389 -1.160 1.00 90.00 97 GLU A N 1
ATOM 759 C CA . GLU A 1 97 ? 4.227 -10.815 0.139 1.00 90.00 97 GLU A CA 1
ATOM 760 C C . GLU A 1 97 ? 5.109 -11.954 0.664 1.00 90.00 97 GLU A C 1
ATOM 762 O O . GLU A 1 97 ? 5.592 -12.781 -0.110 1.00 90.00 97 GLU A O 1
ATOM 767 N N . GLN A 1 98 ? 5.329 -12.025 1.979 1.00 80.94 98 GLN A N 1
ATOM 768 C CA . GLN A 1 98 ? 6.184 -13.063 2.559 1.00 80.94 98 GLN A CA 1
ATOM 769 C C . GLN A 1 98 ? 5.698 -14.470 2.169 1.00 80.94 98 GLN A C 1
ATOM 771 O O . GLN A 1 98 ? 4.540 -14.820 2.393 1.00 80.94 98 GLN A O 1
ATOM 776 N N . GLY A 1 99 ? 6.599 -15.275 1.598 1.00 79.31 99 GLY A N 1
ATOM 777 C CA . GLY A 1 99 ? 6.300 -16.642 1.160 1.00 79.31 99 GLY A CA 1
ATOM 778 C C . GLY A 1 99 ? 5.526 -16.744 -0.159 1.00 79.31 99 GLY A C 1
ATOM 779 O O . GLY A 1 99 ? 5.093 -17.839 -0.509 1.00 79.31 99 GLY A O 1
ATOM 780 N N . LYS A 1 100 ? 5.346 -15.639 -0.894 1.00 88.19 100 LYS A N 1
ATOM 781 C CA . LYS A 1 100 ? 4.720 -15.614 -2.222 1.00 88.19 100 LYS A CA 1
ATOM 782 C C . LYS A 1 100 ? 5.660 -15.003 -3.257 1.00 88.19 100 LYS A C 1
ATOM 784 O O . LYS A 1 100 ? 6.552 -14.232 -2.915 1.00 88.19 100 LYS A O 1
ATOM 789 N N . ALA A 1 101 ? 5.430 -15.341 -4.522 1.00 89.56 101 ALA A N 1
ATOM 790 C CA . ALA A 1 101 ? 6.076 -14.662 -5.637 1.00 89.56 101 ALA A CA 1
ATOM 791 C C . ALA A 1 101 ? 5.572 -13.214 -5.763 1.00 89.56 101 ALA A C 1
ATOM 793 O O . ALA A 1 101 ? 4.406 -12.923 -5.477 1.00 89.56 101 ALA A O 1
ATOM 794 N N . ASP A 1 102 ? 6.453 -12.326 -6.221 1.00 94.00 102 ASP A N 1
ATOM 795 C CA . ASP A 1 102 ? 6.111 -10.940 -6.527 1.00 94.00 102 ASP A CA 1
ATOM 796 C C . ASP A 1 102 ? 5.034 -10.876 -7.617 1.00 94.00 102 ASP A C 1
ATOM 798 O O . ASP A 1 102 ? 5.130 -11.525 -8.658 1.00 94.00 102 ASP A O 1
ATOM 802 N N . SER A 1 103 ? 4.007 -10.063 -7.385 1.00 96.12 103 SER A N 1
ATOM 803 C CA . SER A 1 103 ? 2.924 -9.810 -8.337 1.00 96.12 103 SER A CA 1
ATOM 804 C C . SER A 1 103 ? 3.128 -8.463 -9.023 1.00 96.12 103 SER A C 1
ATOM 806 O O . SER A 1 103 ? 3.376 -7.463 -8.348 1.00 96.12 103 SER A O 1
ATOM 808 N N . LEU A 1 104 ? 3.006 -8.415 -10.353 1.00 97.50 104 LEU A N 1
ATOM 809 C CA . LEU A 1 104 ? 3.004 -7.157 -11.102 1.00 97.50 104 LEU A CA 1
ATOM 810 C C . LEU A 1 104 ? 1.712 -6.391 -10.792 1.00 97.50 104 LEU A C 1
ATOM 812 O O . LEU A 1 104 ? 0.619 -6.882 -11.058 1.00 97.50 104 LEU A O 1
ATOM 816 N N . LEU A 1 105 ? 1.847 -5.190 -10.234 1.00 97.62 105 LEU A N 1
ATOM 817 C CA . LEU A 1 105 ? 0.721 -4.295 -9.964 1.00 97.62 105 LEU A CA 1
ATOM 818 C C . LEU A 1 105 ? 0.345 -3.464 -11.187 1.00 97.62 105 LEU A C 1
ATOM 820 O O . LEU A 1 105 ? -0.815 -3.101 -11.356 1.00 97.62 105 LEU A O 1
ATOM 824 N N . GLY A 1 106 ? 1.327 -3.145 -12.025 1.00 97.69 106 GLY A N 1
ATOM 825 C CA . GLY A 1 106 ? 1.090 -2.399 -13.246 1.00 97.69 106 GLY A CA 1
ATOM 826 C C . GLY A 1 106 ? 2.366 -1.939 -13.925 1.00 97.69 106 GLY A C 1
ATOM 827 O O . GLY A 1 106 ? 3.456 -1.953 -13.344 1.00 97.69 106 GLY A O 1
ATOM 828 N N . GLU A 1 107 ? 2.178 -1.510 -15.166 1.00 98.31 107 GLU A N 1
ATOM 829 C CA . GLU A 1 107 ? 3.172 -0.825 -15.975 1.00 98.31 107 GLU A CA 1
ATOM 830 C C . GLU A 1 107 ? 2.696 0.612 -16.217 1.00 98.31 107 GLU A C 1
ATOM 832 O O . GLU A 1 107 ? 1.540 0.840 -16.578 1.00 98.31 107 GLU A O 1
ATOM 837 N N . PHE A 1 108 ? 3.566 1.584 -15.956 1.00 98.44 108 PHE A N 1
ATOM 838 C CA . PHE A 1 108 ? 3.229 3.005 -15.940 1.00 98.44 108 PHE A CA 1
ATOM 839 C C . PHE A 1 108 ? 4.126 3.787 -16.893 1.00 98.44 108 PHE A C 1
ATOM 841 O O . PHE A 1 108 ? 5.315 3.494 -16.988 1.00 98.44 108 PHE A O 1
ATOM 848 N N . GLY A 1 109 ? 3.574 4.804 -17.558 1.00 98.00 109 GLY A N 1
ATOM 849 C CA . GLY A 1 109 ? 4.342 5.701 -18.423 1.00 98.00 109 GLY A CA 1
ATOM 850 C C . GLY A 1 109 ? 5.438 6.474 -17.671 1.00 98.00 109 GLY A C 1
ATOM 851 O O . GLY A 1 109 ? 5.408 6.561 -16.436 1.00 98.00 109 GLY A O 1
ATOM 852 N N . PRO A 1 110 ? 6.410 7.055 -18.394 1.00 97.12 110 PRO A N 1
ATOM 853 C CA . PRO A 1 110 ? 7.572 7.722 -17.805 1.00 97.12 110 PRO A CA 1
ATOM 854 C C . PRO A 1 110 ? 7.203 8.972 -16.987 1.00 97.12 110 PRO A C 1
ATOM 856 O O . PRO A 1 110 ? 7.963 9.383 -16.110 1.00 97.12 110 PRO A O 1
ATOM 859 N N . GLU A 1 111 ? 6.039 9.569 -17.246 1.00 97.31 111 GLU A N 1
ATOM 860 C CA . GLU A 1 111 ? 5.481 10.719 -16.530 1.00 97.31 111 GLU A CA 1
ATOM 861 C C . GLU A 1 111 ? 4.790 10.357 -15.206 1.00 97.31 111 GLU A C 1
ATOM 863 O O . GLU A 1 111 ? 4.542 11.233 -14.369 1.00 97.31 111 GLU A O 1
ATOM 868 N N . VAL A 1 112 ? 4.490 9.078 -14.974 1.00 98.31 112 VAL A N 1
ATOM 869 C CA . VAL A 1 112 ? 3.787 8.624 -13.772 1.00 98.31 112 VAL A CA 1
ATOM 870 C C . VAL A 1 112 ? 4.787 8.349 -12.654 1.00 98.31 112 VAL A C 1
ATOM 872 O O . VAL A 1 112 ? 5.720 7.567 -12.802 1.00 98.31 112 VAL A O 1
ATOM 875 N N . HIS A 1 113 ? 4.546 8.976 -11.502 1.00 98.12 113 HIS A N 1
ATOM 876 C CA . HIS A 1 113 ? 5.443 8.940 -10.338 1.00 98.12 113 HIS A CA 1
ATOM 877 C C . HIS A 1 113 ? 4.737 8.512 -9.044 1.00 98.12 113 HIS A C 1
ATOM 879 O O . HIS A 1 113 ? 5.280 8.640 -7.946 1.00 98.12 113 HIS A O 1
ATOM 885 N N . THR A 1 114 ? 3.488 8.054 -9.140 1.00 98.44 114 THR A N 1
ATOM 886 C CA . THR A 1 114 ? 2.711 7.631 -7.977 1.00 98.44 114 THR A CA 1
ATOM 887 C C . THR A 1 114 ? 1.692 6.562 -8.335 1.00 98.44 114 THR A C 1
ATOM 889 O O . THR A 1 114 ? 1.099 6.578 -9.409 1.00 98.44 114 THR A O 1
ATOM 892 N N . TYR A 1 115 ? 1.456 5.658 -7.390 1.00 98.38 115 TYR A N 1
ATOM 893 C CA . TYR A 1 115 ? 0.423 4.634 -7.456 1.00 98.38 115 TYR A CA 1
ATOM 894 C C . TYR A 1 115 ? -0.201 4.463 -6.072 1.00 98.38 115 TYR A C 1
ATOM 896 O O . TYR A 1 115 ? 0.448 4.710 -5.056 1.00 98.38 115 TYR A O 1
ATOM 904 N N . THR A 1 116 ? -1.473 4.078 -6.005 1.00 97.50 116 THR A N 1
ATOM 905 C CA . THR A 1 116 ? -2.128 3.734 -4.736 1.00 97.50 116 THR A CA 1
ATOM 906 C C . THR A 1 116 ? -2.645 2.313 -4.829 1.00 97.50 116 THR A C 1
ATOM 908 O O . THR A 1 116 ? -3.632 2.076 -5.524 1.00 97.50 116 THR A O 1
ATOM 911 N N . ASP A 1 117 ? -1.992 1.401 -4.113 1.00 96.12 117 ASP A N 1
ATOM 912 C CA . ASP A 1 117 ? -2.452 0.026 -3.976 1.00 96.12 117 ASP A CA 1
ATOM 913 C C . ASP A 1 117 ? -3.668 -0.007 -3.041 1.00 96.12 117 ASP A C 1
ATOM 915 O O . ASP A 1 117 ? -3.643 0.530 -1.924 1.00 96.12 117 ASP A O 1
ATOM 919 N N . ARG A 1 118 ? -4.760 -0.580 -3.548 1.00 92.75 118 ARG A N 1
ATOM 920 C CA . ARG A 1 118 ? -6.062 -0.665 -2.880 1.00 92.75 118 ARG A CA 1
ATOM 921 C C . ARG A 1 118 ? -6.329 -2.056 -2.319 1.00 92.75 118 ARG A C 1
ATOM 923 O O . ARG A 1 118 ? -7.141 -2.177 -1.408 1.00 92.75 118 ARG A O 1
ATOM 930 N N . ASP A 1 119 ? -5.622 -3.070 -2.808 1.00 90.50 119 ASP A N 1
ATOM 931 C CA . ASP A 1 119 ? -5.870 -4.473 -2.486 1.00 90.50 119 ASP A CA 1
ATOM 932 C C . ASP A 1 119 ? -4.990 -4.900 -1.310 1.00 90.50 119 ASP A C 1
ATOM 934 O O . ASP A 1 119 ? -4.204 -5.849 -1.387 1.00 90.50 119 ASP A O 1
ATOM 938 N N . ILE A 1 120 ? -5.101 -4.133 -0.222 1.00 90.12 120 ILE A N 1
ATOM 939 C CA . ILE A 1 120 ? -4.264 -4.245 0.967 1.00 90.12 120 ILE A CA 1
ATOM 940 C C . ILE A 1 120 ? -5.041 -4.896 2.096 1.00 90.12 120 ILE A C 1
ATOM 942 O O . ILE A 1 120 ? -6.064 -4.399 2.561 1.00 90.12 120 ILE A O 1
ATOM 946 N N . VAL A 1 121 ? -4.484 -5.988 2.603 1.00 85.50 121 VAL A N 1
ATOM 947 C CA . VAL A 1 121 ? -4.888 -6.550 3.889 1.00 85.50 121 VAL A CA 1
ATOM 948 C C . VAL A 1 121 ? -4.090 -5.864 4.995 1.00 85.50 121 VAL A C 1
ATOM 950 O O . VAL A 1 121 ? -2.855 -5.924 4.994 1.00 85.50 121 VAL A O 1
ATOM 953 N N . LYS A 1 122 ? -4.806 -5.224 5.925 1.00 82.88 122 LYS A N 1
ATOM 954 C CA . LYS A 1 122 ? -4.267 -4.586 7.134 1.00 82.88 122 LYS A CA 1
ATOM 955 C C . LYS A 1 122 ? -3.450 -5.576 7.980 1.00 82.88 122 LYS A C 1
ATOM 957 O O . LYS A 1 122 ? -3.702 -6.780 7.964 1.00 82.88 122 LYS A O 1
ATOM 962 N N . GLY A 1 123 ? -2.452 -5.074 8.702 1.00 79.75 123 GLY A N 1
ATOM 963 C CA . GLY A 1 123 ? -1.549 -5.856 9.556 1.00 79.75 123 GLY A CA 1
ATOM 964 C C . GLY A 1 123 ? -0.535 -6.727 8.802 1.00 79.75 123 GLY A C 1
ATOM 965 O O . GLY A 1 123 ? 0.296 -7.384 9.425 1.00 79.75 123 GLY A O 1
ATOM 966 N N . ARG A 1 124 ? -0.566 -6.753 7.461 1.00 85.56 124 ARG A N 1
ATOM 967 C CA . ARG A 1 124 ? 0.406 -7.506 6.654 1.00 85.56 124 ARG A CA 1
ATOM 968 C C . ARG A 1 124 ? 1.629 -6.674 6.290 1.00 85.56 124 ARG A C 1
ATOM 970 O O . ARG A 1 124 ? 1.555 -5.456 6.131 1.00 85.56 124 ARG A O 1
ATOM 977 N N . LYS A 1 125 ? 2.752 -7.368 6.095 1.00 90.81 125 LYS A N 1
ATOM 978 C CA . LYS A 1 125 ? 4.002 -6.801 5.580 1.00 90.81 125 LYS A CA 1
ATOM 979 C C . LYS A 1 125 ? 4.082 -6.993 4.072 1.00 90.81 125 LYS A C 1
ATOM 981 O O . LYS A 1 125 ? 3.877 -8.102 3.582 1.00 90.81 125 LYS A O 1
ATOM 986 N N . TYR A 1 126 ? 4.424 -5.920 3.373 1.00 94.44 126 TYR A N 1
ATOM 987 C CA . TYR A 1 126 ? 4.595 -5.897 1.926 1.00 94.44 126 TYR A CA 1
ATOM 988 C C . TYR A 1 126 ? 5.987 -5.377 1.573 1.00 94.44 126 TYR A C 1
ATOM 990 O O . TYR A 1 126 ? 6.494 -4.440 2.200 1.00 94.44 126 TYR A O 1
ATOM 998 N N . THR A 1 127 ? 6.573 -5.967 0.536 1.00 96.94 127 THR A N 1
ATOM 999 C CA . THR A 1 127 ? 7.749 -5.435 -0.156 1.00 96.94 127 THR A CA 1
ATOM 1000 C C . THR A 1 127 ? 7.273 -4.908 -1.497 1.00 96.94 127 THR A C 1
ATOM 1002 O O . THR A 1 127 ? 6.710 -5.662 -2.278 1.00 96.94 127 THR A O 1
ATOM 1005 N N . TYR A 1 128 ? 7.482 -3.633 -1.786 1.00 98.00 128 TYR A N 1
ATOM 1006 C CA . TYR A 1 128 ? 7.236 -3.098 -3.121 1.00 98.00 128 TYR A CA 1
ATOM 1007 C C . TYR A 1 128 ? 8.556 -2.935 -3.836 1.00 98.00 128 TYR A C 1
ATOM 1009 O O . TYR A 1 128 ? 9.516 -2.454 -3.233 1.00 98.00 128 TYR A O 1
ATOM 1017 N N . SER A 1 129 ? 8.589 -3.308 -5.110 1.00 98.06 129 SER A N 1
ATOM 1018 C CA . SER A 1 129 ? 9.760 -3.127 -5.954 1.00 98.06 129 SER A CA 1
ATOM 1019 C C . SER A 1 129 ? 9.388 -2.466 -7.274 1.00 98.06 129 SER A C 1
ATOM 1021 O O . SER A 1 129 ? 8.314 -2.706 -7.813 1.00 98.06 129 SER A O 1
ATOM 1023 N N . ILE A 1 130 ? 10.251 -1.590 -7.779 1.00 98.69 130 ILE A N 1
ATOM 1024 C CA . ILE A 1 130 ? 10.044 -0.892 -9.048 1.00 98.69 130 ILE A CA 1
ATOM 1025 C C . ILE A 1 130 ? 11.293 -0.990 -9.921 1.00 98.69 130 ILE A C 1
ATOM 1027 O O . ILE A 1 130 ? 12.419 -0.882 -9.422 1.00 98.69 130 ILE A O 1
ATOM 1031 N N . VAL A 1 131 ? 11.079 -1.182 -11.220 1.00 98.62 131 VAL A N 1
ATOM 1032 C CA . VAL A 1 131 ? 12.114 -1.148 -12.264 1.00 98.62 131 VAL A CA 1
ATOM 1033 C C . VAL A 1 131 ? 11.731 -0.136 -13.336 1.00 98.62 131 VAL A C 1
ATOM 1035 O O . VAL A 1 131 ? 10.548 0.116 -13.563 1.00 98.62 131 VAL A O 1
ATOM 1038 N N . ALA A 1 132 ? 12.734 0.439 -13.989 1.00 98.62 132 ALA A N 1
ATOM 1039 C CA . ALA A 1 132 ? 12.577 1.148 -15.252 1.00 98.62 132 ALA A CA 1
ATOM 1040 C C . ALA A 1 132 ? 12.704 0.154 -16.412 1.00 98.62 132 ALA A C 1
ATOM 1042 O O . ALA A 1 132 ? 13.504 -0.776 -16.327 1.00 98.62 132 ALA A O 1
ATOM 1043 N N . VAL A 1 133 ? 11.946 0.379 -17.480 1.00 98.38 133 VAL A N 1
ATOM 1044 C CA . VAL A 1 133 ? 11.958 -0.418 -18.711 1.00 98.38 133 VAL A CA 1
ATOM 1045 C C . VAL A 1 133 ? 12.279 0.502 -19.885 1.00 98.38 133 VAL A C 1
ATOM 1047 O O . VAL A 1 133 ? 11.706 1.591 -19.992 1.00 98.38 133 VAL A O 1
ATOM 1050 N N . ASP A 1 134 ? 13.218 0.099 -20.738 1.00 96.94 134 ASP A N 1
ATOM 1051 C CA . ASP A 1 134 ? 13.621 0.861 -21.926 1.00 96.94 134 ASP A CA 1
ATOM 1052 C C . ASP A 1 134 ? 12.853 0.446 -23.200 1.00 96.94 134 ASP A C 1
ATOM 1054 O O . ASP A 1 134 ? 11.995 -0.439 -23.187 1.00 96.94 134 ASP A O 1
ATOM 1058 N N . LYS A 1 135 ? 13.170 1.087 -24.333 1.00 93.44 135 LYS A N 1
ATOM 1059 C CA . LYS A 1 135 ? 12.583 0.785 -25.657 1.00 93.44 135 LYS A CA 1
ATOM 1060 C C . LYS A 1 135 ? 12.883 -0.616 -26.183 1.00 93.44 135 LYS A C 1
ATOM 1062 O O . LYS A 1 135 ? 12.162 -1.084 -27.063 1.00 93.44 135 LYS A O 1
ATOM 1067 N N . ALA A 1 136 ? 13.946 -1.252 -25.707 1.00 92.88 136 ALA A N 1
ATOM 1068 C CA . ALA A 1 136 ? 14.313 -2.614 -26.072 1.00 92.88 136 ALA A CA 1
ATOM 1069 C C . ALA A 1 136 ? 13.708 -3.661 -25.122 1.00 92.88 136 ALA A C 1
ATOM 1071 O O . ALA A 1 136 ? 13.788 -4.855 -25.402 1.00 92.88 136 ALA A O 1
ATOM 1072 N N . GLY A 1 137 ? 13.048 -3.217 -24.049 1.00 94.56 137 GLY A N 1
ATOM 1073 C CA . GLY A 1 137 ? 12.427 -4.067 -23.044 1.00 94.56 137 GLY A CA 1
ATOM 1074 C C . GLY A 1 137 ? 13.378 -4.504 -21.930 1.00 94.56 137 GLY A C 1
ATOM 1075 O O . GLY A 1 137 ? 12.999 -5.375 -21.146 1.00 94.56 137 GLY A O 1
ATOM 1076 N N . ASN A 1 138 ? 14.583 -3.929 -21.827 1.00 96.38 138 ASN A N 1
ATOM 1077 C CA . ASN A 1 138 ? 15.489 -4.249 -20.726 1.00 96.38 138 ASN A CA 1
ATOM 1078 C C . ASN A 1 138 ? 14.981 -3.616 -19.426 1.00 96.38 138 ASN A C 1
ATOM 1080 O O . ASN A 1 138 ? 14.530 -2.468 -19.410 1.00 96.38 138 ASN A O 1
ATOM 1084 N N . GLU A 1 139 ? 15.106 -4.346 -18.317 1.00 97.81 139 GLU A N 1
ATOM 1085 C CA . GLU A 1 139 ? 14.710 -3.871 -16.991 1.00 97.81 139 GLU A CA 1
ATOM 1086 C C . GLU A 1 139 ? 15.922 -3.439 -16.165 1.00 97.81 139 GLU A C 1
ATOM 1088 O O . GLU A 1 139 ? 16.916 -4.160 -16.061 1.00 97.81 139 GLU A O 1
ATOM 1093 N N . SER A 1 140 ? 15.822 -2.281 -15.514 1.00 98.31 140 SER A N 1
ATOM 1094 C CA . SER A 1 140 ? 16.823 -1.833 -14.546 1.00 98.31 140 SER A CA 1
ATOM 1095 C C . SER A 1 140 ? 16.916 -2.774 -13.335 1.00 98.31 140 SER A C 1
ATOM 1097 O O . SER A 1 140 ? 15.954 -3.476 -13.013 1.00 98.31 140 SER A O 1
ATOM 1099 N N . PRO A 1 141 ? 17.988 -2.683 -12.525 1.00 98.12 141 PRO A N 1
ATOM 1100 C CA . PRO A 1 141 ? 17.965 -3.206 -11.160 1.00 98.12 141 PRO A CA 1
ATOM 1101 C C . PRO A 1 141 ? 16.748 -2.700 -10.364 1.00 98.12 141 PRO A C 1
ATOM 1103 O O . PRO A 1 141 ? 16.259 -1.591 -10.595 1.00 98.12 141 PRO A O 1
ATOM 1106 N N . ARG A 1 142 ? 16.266 -3.496 -9.404 1.00 97.31 142 ARG A N 1
ATOM 1107 C CA . ARG A 1 142 ? 15.095 -3.151 -8.581 1.00 97.31 142 ARG A CA 1
ATOM 1108 C C . ARG A 1 142 ? 15.417 -2.074 -7.546 1.00 97.31 142 ARG A C 1
ATOM 1110 O O . ARG A 1 142 ? 16.460 -2.101 -6.892 1.00 97.31 142 ARG A O 1
ATOM 1117 N N . ARG A 1 143 ? 14.474 -1.154 -7.341 1.00 97.94 143 ARG A N 1
ATOM 1118 C CA . ARG A 1 143 ? 14.380 -0.323 -6.131 1.00 97.94 143 ARG A CA 1
ATOM 1119 C C . ARG A 1 143 ? 13.289 -0.873 -5.244 1.00 97.94 143 ARG A C 1
ATOM 1121 O O . ARG A 1 143 ? 12.183 -1.064 -5.730 1.00 97.94 143 ARG A O 1
ATOM 1128 N N . GLU A 1 144 ? 13.585 -1.088 -3.968 1.00 97.38 144 GLU A N 1
ATOM 1129 C CA . GLU A 1 144 ? 12.657 -1.728 -3.038 1.00 97.38 144 GLU A CA 1
ATOM 1130 C C . GLU A 1 144 ? 12.354 -0.862 -1.820 1.00 97.38 144 GLU A C 1
ATOM 1132 O O . GLU A 1 144 ? 13.214 -0.136 -1.323 1.00 97.38 144 GLU A O 1
ATOM 1137 N N . VAL A 1 145 ? 11.138 -1.002 -1.300 1.00 97.44 145 VAL A N 1
ATOM 1138 C CA . VAL A 1 145 ? 10.731 -0.475 0.003 1.00 97.44 145 VAL A CA 1
ATOM 1139 C C . VAL A 1 145 ? 9.873 -1.511 0.720 1.00 97.44 145 VAL A C 1
ATOM 1141 O O . VAL A 1 145 ? 9.053 -2.194 0.106 1.00 97.44 145 VAL A O 1
ATOM 1144 N N . ARG A 1 146 ? 10.058 -1.637 2.034 1.00 95.81 146 ARG A N 1
ATOM 1145 C CA . ARG A 1 146 ? 9.289 -2.556 2.880 1.00 95.81 146 ARG A CA 1
ATOM 1146 C C . ARG A 1 146 ? 8.470 -1.761 3.876 1.00 95.81 146 ARG A C 1
ATOM 1148 O O . ARG A 1 146 ? 8.985 -0.829 4.489 1.00 95.81 146 ARG A O 1
ATOM 1155 N N . LEU A 1 147 ? 7.214 -2.146 4.052 1.00 94.00 147 LEU A N 1
ATOM 1156 C CA . LEU A 1 147 ? 6.345 -1.565 5.067 1.00 94.00 147 LEU A CA 1
ATOM 1157 C C . LEU A 1 147 ? 5.318 -2.568 5.577 1.00 94.00 147 LEU A C 1
ATOM 1159 O O . LEU A 1 147 ? 5.006 -3.569 4.934 1.00 94.00 147 LEU A O 1
ATOM 1163 N N . GLU A 1 148 ? 4.769 -2.252 6.740 1.00 89.12 148 GLU A N 1
ATOM 1164 C CA . GLU A 1 148 ? 3.603 -2.922 7.294 1.00 89.12 148 GLU A CA 1
ATOM 1165 C C . GLU A 1 148 ? 2.366 -2.057 7.049 1.00 89.12 148 GLU A C 1
ATOM 1167 O O . GLU A 1 148 ? 2.372 -0.855 7.332 1.00 89.12 148 GLU A O 1
ATOM 1172 N N . ALA A 1 149 ? 1.307 -2.661 6.511 1.00 87.06 149 ALA A N 1
ATOM 1173 C CA . ALA A 1 149 ? 0.022 -2.016 6.286 1.00 87.06 149 ALA A CA 1
ATOM 1174 C C . ALA A 1 149 ? -0.691 -1.776 7.622 1.00 87.06 149 ALA A C 1
ATOM 1176 O O . ALA A 1 149 ? -1.566 -2.541 8.020 1.00 87.06 149 ALA A O 1
ATOM 1177 N N . ARG A 1 150 ? -0.279 -0.735 8.345 1.00 82.69 150 ARG A N 1
ATOM 1178 C CA . ARG A 1 150 ? -0.889 -0.355 9.624 1.00 82.69 150 ARG A CA 1
ATOM 1179 C C . ARG A 1 150 ? -2.367 -0.025 9.455 1.00 82.69 150 ARG A C 1
ATOM 1181 O O . ARG A 1 150 ? -2.744 0.671 8.517 1.00 82.69 150 ARG A O 1
ATOM 1188 N N . ASP A 1 151 ? -3.184 -0.491 10.387 1.00 82.25 151 ASP A N 1
ATOM 1189 C CA . ASP A 1 151 ? -4.579 -0.089 10.435 1.00 82.25 151 ASP A CA 1
ATOM 1190 C C . ASP A 1 151 ? -4.736 1.235 11.183 1.00 82.25 151 ASP A C 1
ATOM 1192 O O . ASP A 1 151 ? -4.271 1.388 12.313 1.00 82.25 151 ASP A O 1
ATOM 1196 N N . HIS A 1 152 ? -5.412 2.181 10.544 1.00 83.50 152 HIS A N 1
ATOM 1197 C CA . HIS A 1 152 ? -5.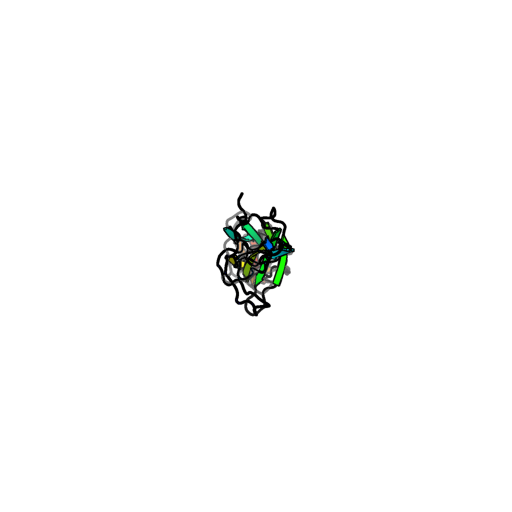732 3.493 11.097 1.00 83.50 152 HIS A CA 1
ATOM 1198 C C . HIS A 1 152 ? -7.239 3.772 11.102 1.00 83.50 152 HIS A C 1
ATOM 1200 O O . HIS A 1 152 ? -7.652 4.878 11.455 1.00 83.50 152 HIS A O 1
ATOM 1206 N N . VAL A 1 153 ? -8.060 2.801 10.691 1.00 84.88 153 VAL A N 1
ATOM 1207 C CA . VAL A 1 153 ? -9.508 2.957 10.582 1.00 84.88 153 VAL A CA 1
ATOM 1208 C C . VAL A 1 153 ? -10.150 2.386 11.844 1.00 84.88 153 VAL A C 1
ATOM 1210 O O . VAL A 1 153 ? -10.223 1.170 11.969 1.00 84.88 153 VAL A O 1
ATOM 1213 N N . PRO A 1 154 ? -10.648 3.227 12.768 1.00 90.25 154 PRO A N 1
ATOM 1214 C CA . PRO A 1 154 ? -11.315 2.725 13.957 1.00 90.25 154 PRO A CA 1
ATOM 1215 C C . PRO A 1 154 ? -12.655 2.059 13.618 1.00 90.25 154 PRO A C 1
ATOM 1217 O O . PRO A 1 154 ? -13.336 2.497 12.681 1.00 90.25 154 PRO A O 1
ATOM 1220 N N . PRO A 1 155 ? -13.118 1.109 14.451 1.00 94.06 155 PRO A N 1
ATOM 1221 C CA . PRO A 1 155 ? -14.442 0.533 14.300 1.00 94.06 155 PRO A CA 1
ATOM 1222 C C . PRO A 1 155 ? -15.563 1.564 14.409 1.00 94.06 155 PRO A C 1
ATOM 1224 O O . PRO A 1 155 ? -15.433 2.632 15.022 1.00 94.06 155 PRO A O 1
ATOM 1227 N N . ALA A 1 156 ? -16.736 1.208 13.886 1.00 95.44 156 ALA A N 1
ATOM 1228 C CA . ALA A 1 156 ? -17.943 1.989 14.124 1.00 95.44 156 ALA A CA 1
ATOM 1229 C C . ALA A 1 156 ? -18.297 2.006 15.628 1.00 95.44 156 ALA A C 1
ATOM 1231 O O . ALA A 1 156 ? -18.127 1.002 16.323 1.00 95.44 156 ALA A O 1
ATOM 1232 N N . PRO A 1 157 ? -18.839 3.116 16.162 1.00 96.31 157 PRO A N 1
ATOM 1233 C CA . PRO A 1 157 ? -19.213 3.170 17.567 1.00 96.31 157 PRO A CA 1
ATOM 1234 C C . PRO A 1 157 ? -20.378 2.220 17.887 1.00 96.31 157 PRO A C 1
ATOM 1236 O O . PRO A 1 157 ? -21.316 2.118 17.082 1.00 96.31 157 PRO A O 1
ATOM 1239 N N . PRO A 1 158 ? -20.379 1.586 19.076 1.00 96.94 158 PRO A N 1
ATOM 1240 C CA . PRO A 1 158 ? -21.493 0.769 19.541 1.00 96.94 158 PRO A CA 1
ATOM 1241 C C . PRO A 1 158 ? -22.821 1.530 19.507 1.00 96.94 158 PRO A C 1
ATOM 1243 O O . PRO A 1 158 ? -22.900 2.725 19.806 1.00 96.94 158 PRO A O 1
ATOM 1246 N N . ARG A 1 159 ? -23.886 0.824 19.126 1.00 95.88 1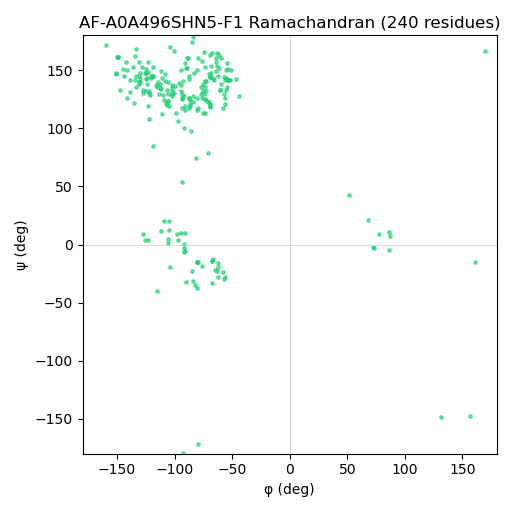59 ARG A N 1
ATOM 1247 C CA . ARG A 1 159 ? -25.263 1.344 19.103 1.00 95.88 159 ARG A CA 1
ATOM 1248 C C . ARG A 1 159 ? -26.049 0.792 20.287 1.00 95.88 159 ARG A C 1
ATOM 1250 O O . ARG A 1 159 ? -25.581 -0.126 20.945 1.00 95.88 159 ARG A O 1
ATOM 1257 N N . ASN A 1 160 ? -27.249 1.320 20.532 1.00 95.75 160 ASN A N 1
ATOM 1258 C CA . ASN A 1 160 ? -28.179 0.809 21.549 1.00 95.75 160 ASN A CA 1
ATOM 1259 C C . ASN A 1 160 ? -27.531 0.656 22.934 1.00 95.75 160 ASN A C 1
ATOM 1261 O O . ASN A 1 160 ? -27.711 -0.363 23.593 1.00 95.75 160 ASN A O 1
ATOM 1265 N N . ILE A 1 161 ? -26.728 1.646 23.336 1.00 97.19 161 ILE A N 1
ATOM 1266 C CA . ILE A 1 161 ? -26.112 1.649 24.661 1.00 97.19 161 ILE A CA 1
ATOM 1267 C C . ILE A 1 161 ? -27.219 1.920 25.680 1.00 97.19 161 ILE A C 1
ATOM 1269 O O . ILE A 1 161 ? -27.908 2.936 25.587 1.00 97.19 161 ILE A O 1
ATOM 1273 N N . VAL A 1 162 ? -27.390 1.014 26.635 1.00 97.44 162 VAL A N 1
ATOM 1274 C CA . VAL A 1 162 ? -28.359 1.127 27.727 1.00 97.44 162 VAL A CA 1
ATOM 1275 C C . VAL A 1 162 ? -27.616 0.921 29.035 1.00 97.44 162 VAL A C 1
ATOM 1277 O O . VAL A 1 162 ? -26.879 -0.051 29.171 1.00 97.44 162 VAL A O 1
ATOM 1280 N N . ALA A 1 163 ? -27.824 1.823 29.988 1.00 97.81 163 ALA A N 1
ATOM 1281 C CA . ALA A 1 163 ? -27.393 1.661 31.368 1.00 97.81 163 ALA A CA 1
ATOM 1282 C C . ALA A 1 163 ? -28.642 1.464 32.236 1.00 97.81 163 ALA A C 1
ATOM 1284 O O . ALA A 1 163 ? -29.592 2.242 32.124 1.00 97.81 163 ALA A O 1
ATOM 1285 N N . LYS A 1 164 ? -28.656 0.421 33.064 1.00 97.94 164 LYS A N 1
ATOM 1286 C CA . LYS A 1 164 ? -29.773 0.090 33.953 1.00 97.94 164 LYS A CA 1
ATOM 1287 C C . LYS A 1 164 ? -29.271 -0.082 35.379 1.00 97.94 164 LYS A C 1
ATOM 1289 O O . LYS A 1 164 ? -28.279 -0.780 35.589 1.00 97.94 164 LYS A O 1
ATOM 1294 N N . VAL A 1 165 ? -29.955 0.527 36.343 1.00 97.88 165 VAL A N 1
ATOM 1295 C CA . VAL A 1 165 ? -29.641 0.317 37.764 1.00 97.88 165 VAL A CA 1
ATOM 1296 C C . VAL A 1 165 ? -30.115 -1.074 38.202 1.00 97.88 165 VAL A C 1
ATOM 1298 O O . VAL A 1 165 ? -31.215 -1.514 37.865 1.00 97.88 165 VAL A O 1
ATOM 1301 N N . THR A 1 166 ? -29.269 -1.773 38.948 1.00 97.00 166 THR A N 1
ATOM 1302 C CA . THR A 1 166 ? -29.497 -3.107 39.518 1.00 97.00 166 THR A CA 1
ATOM 1303 C C . THR A 1 166 ? -29.052 -3.113 40.985 1.00 97.00 166 THR A C 1
ATOM 1305 O O . THR A 1 166 ? -28.294 -2.222 41.378 1.00 97.00 166 THR A O 1
ATOM 1308 N N . PRO A 1 167 ? -29.483 -4.084 41.809 1.00 96.38 167 PRO A N 1
ATOM 1309 C CA . PRO A 1 167 ? -28.985 -4.215 43.181 1.00 96.38 167 PRO A CA 1
ATOM 1310 C C . PRO A 1 167 ? -27.455 -4.352 43.270 1.00 96.38 167 PRO A C 1
ATOM 1312 O O . PRO A 1 167 ? -26.858 -3.930 44.255 1.00 96.38 167 PRO A O 1
ATOM 1315 N N . GLU A 1 168 ? -26.814 -4.893 42.231 1.00 96.44 168 GLU A N 1
ATOM 1316 C CA . GLU A 1 168 ? -25.371 -5.139 42.169 1.00 96.44 168 GLU A CA 1
ATOM 1317 C C . GLU A 1 168 ? -24.568 -3.980 41.546 1.00 96.44 168 GLU A C 1
ATOM 1319 O O . GLU A 1 168 ? -23.349 -4.089 41.423 1.00 96.44 168 GLU A O 1
ATOM 1324 N N . GLY A 1 169 ? -25.223 -2.886 41.131 1.00 97.06 169 GLY A N 1
ATOM 1325 C CA . GLY A 1 169 ? -24.594 -1.723 40.493 1.00 97.06 169 GLY A CA 1
ATOM 1326 C C . GLY A 1 169 ? -25.308 -1.276 39.216 1.00 97.06 169 GLY A C 1
ATOM 1327 O O . GLY A 1 169 ? -26.522 -1.421 39.078 1.00 97.06 169 GLY A O 1
ATOM 1328 N N . VAL A 1 170 ? -24.570 -0.731 38.248 1.00 98.50 170 VAL A N 1
ATOM 1329 C CA . VAL A 1 170 ? -25.126 -0.336 36.943 1.00 98.50 170 VAL A CA 1
ATOM 1330 C C . VAL A 1 170 ? -24.718 -1.345 35.879 1.00 98.50 170 VAL A C 1
ATOM 1332 O O . VAL A 1 170 ? -23.535 -1.501 35.583 1.00 98.50 170 VAL A O 1
ATOM 1335 N N . LEU A 1 171 ? -25.703 -1.992 35.256 1.00 98.38 171 LEU A N 1
ATOM 1336 C CA . LEU A 1 171 ? -25.491 -2.869 34.111 1.00 98.38 171 LEU A CA 1
ATOM 1337 C C . LEU A 1 171 ? -25.533 -2.052 32.816 1.00 98.38 171 LEU A C 1
ATOM 1339 O O . LEU A 1 171 ? -26.565 -1.478 32.461 1.00 98.38 171 LEU A O 1
ATOM 1343 N N . ILE A 1 172 ? -24.419 -2.031 32.089 1.00 98.44 172 ILE A N 1
ATOM 1344 C CA . ILE A 1 172 ? -24.282 -1.383 30.786 1.00 98.44 172 ILE A CA 1
ATOM 1345 C C . ILE A 1 172 ? -24.326 -2.455 29.703 1.00 98.44 172 ILE A C 1
ATOM 1347 O O . ILE A 1 172 ? -23.570 -3.419 29.754 1.00 98.44 172 ILE A O 1
ATOM 1351 N N . THR A 1 17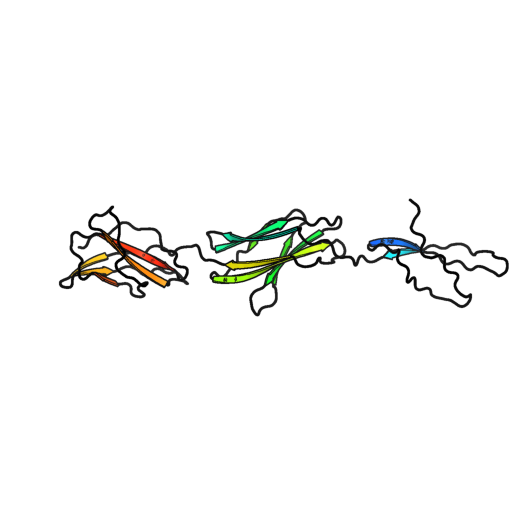3 ? -25.189 -2.281 28.705 1.00 98.25 173 THR A N 1
ATOM 1352 C CA . THR A 1 173 ? -25.314 -3.172 27.542 1.00 98.25 173 THR A CA 1
ATOM 1353 C C . THR A 1 173 ? -25.255 -2.374 26.248 1.00 98.25 173 THR A C 1
ATOM 1355 O O . THR A 1 173 ? -25.580 -1.187 26.234 1.00 98.25 173 THR A O 1
ATOM 1358 N N . TRP A 1 174 ? -24.804 -2.998 25.160 1.00 98.06 174 TRP A N 1
ATOM 1359 C CA . TRP A 1 174 ? -24.711 -2.353 23.848 1.00 98.06 174 TRP A CA 1
ATOM 1360 C C . TRP A 1 174 ? -24.910 -3.339 22.693 1.00 98.06 174 TRP A C 1
ATOM 1362 O O . TRP A 1 174 ? -24.785 -4.557 22.821 1.00 98.06 174 TRP A O 1
ATOM 1372 N N . GLY A 1 175 ? -25.230 -2.793 21.524 1.00 97.25 175 GLY A N 1
ATOM 1373 C CA . GLY A 1 175 ? -25.368 -3.529 20.276 1.00 97.25 175 GLY A CA 1
ATOM 1374 C C . GLY A 1 175 ? -24.022 -3.962 19.694 1.00 97.25 175 GLY A C 1
ATOM 1375 O O . GLY A 1 175 ? -22.996 -3.307 19.884 1.00 97.25 175 GLY A O 1
ATOM 1376 N N . ARG A 1 176 ? -24.040 -5.062 18.934 1.00 95.56 176 ARG A N 1
ATOM 1377 C CA . ARG A 1 176 ? -22.864 -5.593 18.234 1.00 95.56 176 ARG A CA 1
ATOM 1378 C C . ARG A 1 176 ? -22.317 -4.574 17.230 1.00 95.56 176 ARG A C 1
ATOM 1380 O O . ARG A 1 176 ? -23.067 -4.056 16.405 1.00 95.56 176 ARG A O 1
ATOM 1387 N N . VAL A 1 177 ? -21.002 -4.378 17.248 1.00 97.00 177 VAL A N 1
ATOM 1388 C CA . VAL A 1 177 ? -20.259 -3.729 16.164 1.00 97.00 177 VAL A CA 1
ATOM 1389 C C . VAL A 1 177 ? -19.769 -4.808 15.202 1.00 97.00 177 VAL A C 1
ATOM 1391 O O . VAL A 1 177 ? -19.216 -5.824 15.622 1.00 97.00 177 VAL A O 1
ATOM 1394 N N . ALA A 1 178 ? -20.057 -4.627 13.914 1.00 93.12 178 ALA A N 1
ATOM 1395 C CA . ALA A 1 178 ? -19.558 -5.494 12.859 1.00 93.12 178 ALA A CA 1
ATOM 1396 C C . ALA A 1 178 ? -18.252 -4.900 12.334 1.00 93.12 178 ALA A C 1
ATOM 1398 O O . ALA A 1 178 ? -18.288 -3.955 11.553 1.00 93.12 178 ALA A O 1
ATOM 1399 N N . ASP A 1 179 ? -17.136 -5.454 12.792 1.00 90.25 179 ASP A N 1
ATOM 1400 C CA . ASP A 1 179 ? -15.806 -5.127 12.293 1.00 90.25 179 ASP A CA 1
ATOM 1401 C C . ASP A 1 179 ? -14.965 -6.417 12.233 1.00 90.25 179 ASP A C 1
ATOM 1403 O O . ASP A 1 179 ? -14.943 -7.142 13.237 1.00 90.25 179 ASP A O 1
ATOM 1407 N N . PRO A 1 180 ? -14.360 -6.783 11.082 1.00 87.75 180 PRO A N 1
ATOM 1408 C CA . PRO A 1 180 ? -13.559 -8.001 10.955 1.00 87.75 180 PRO A CA 1
ATOM 1409 C C . PRO A 1 180 ? -12.387 -8.096 11.936 1.00 87.75 180 PRO A C 1
ATOM 1411 O O . PRO A 1 180 ? -12.009 -9.205 12.312 1.00 87.75 180 PRO A O 1
ATOM 1414 N N . ASP A 1 181 ? -11.827 -6.960 12.352 1.00 89.69 181 ASP A N 1
ATOM 1415 C CA . ASP A 1 181 ? -10.662 -6.877 13.236 1.00 89.69 181 ASP A CA 1
ATOM 1416 C C . ASP A 1 181 ? -11.015 -6.365 14.647 1.00 89.69 181 ASP A C 1
ATOM 1418 O O . ASP A 1 181 ? -10.128 -5.965 15.404 1.00 89.69 181 ASP A O 1
ATOM 1422 N N . LEU A 1 182 ? -12.294 -6.446 15.049 1.00 94.94 182 LEU A N 1
ATOM 1423 C CA . LEU A 1 182 ? -12.759 -6.042 16.380 1.00 94.94 182 LEU A CA 1
ATOM 1424 C C . LEU A 1 182 ? -12.034 -6.815 17.498 1.00 94.94 182 LEU A C 1
ATOM 1426 O O . LEU A 1 182 ? -12.217 -8.024 17.660 1.00 94.94 182 LEU A O 1
ATOM 1430 N N . ALA A 1 183 ? -11.298 -6.102 18.351 1.00 96.56 183 ALA A N 1
ATOM 1431 C CA . ALA A 1 183 ? -10.701 -6.671 19.556 1.00 96.56 183 ALA A CA 1
ATOM 1432 C C . ALA A 1 183 ? -11.691 -6.736 20.727 1.00 96.56 183 ALA A C 1
ATOM 1434 O O . ALA A 1 183 ? -11.644 -7.682 21.518 1.00 96.56 183 ALA A O 1
ATOM 1435 N N . GLY A 1 184 ? -12.589 -5.753 20.846 1.00 97.81 184 GLY A N 1
ATOM 1436 C CA . GLY A 1 184 ? -13.626 -5.734 21.876 1.00 97.81 184 GLY A CA 1
ATOM 1437 C C . GLY A 1 184 ? -14.151 -4.335 22.185 1.00 97.81 184 GLY A C 1
ATOM 1438 O O . GLY A 1 184 ? -14.217 -3.474 21.308 1.00 97.81 184 GLY A O 1
ATOM 1439 N N . TYR A 1 185 ? -14.527 -4.116 23.446 1.00 98.38 185 TYR A N 1
ATOM 1440 C CA . TYR A 1 185 ? -15.124 -2.863 23.907 1.00 98.38 185 TYR A CA 1
ATOM 1441 C 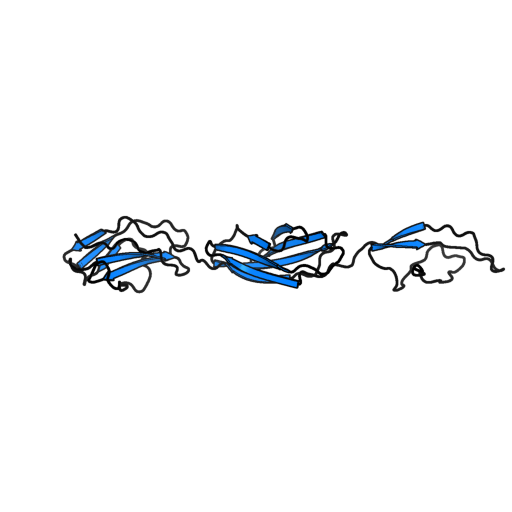C . TYR A 1 185 ? -14.463 -2.321 25.177 1.00 98.38 185 TYR A C 1
ATOM 1443 O O . TYR A 1 185 ? -14.091 -3.075 26.082 1.00 98.38 185 TYR A O 1
ATOM 1451 N N . TYR A 1 186 ? -14.380 -0.997 25.266 1.00 98.56 186 TYR A N 1
ATOM 1452 C CA . TYR A 1 186 ? -14.031 -0.274 26.484 1.00 98.56 186 TYR A CA 1
ATOM 1453 C C . TYR A 1 186 ? -15.234 0.519 26.988 1.00 98.56 186 TYR A C 1
ATOM 1455 O O . TYR A 1 186 ? -15.916 1.200 26.217 1.00 98.56 186 TYR A O 1
ATOM 1463 N N . VAL A 1 187 ? -15.478 0.432 28.292 1.00 98.12 187 VAL A N 1
ATOM 1464 C CA . VAL A 1 187 ? -16.544 1.137 29.000 1.00 98.12 187 VAL A CA 1
ATOM 1465 C C . VAL A 1 187 ? -15.917 2.253 29.813 1.00 98.12 187 VAL A C 1
ATOM 1467 O O . VAL A 1 187 ? -14.915 2.052 30.500 1.00 98.12 187 VAL A O 1
ATOM 1470 N N . TYR A 1 188 ? -16.510 3.436 29.723 1.00 98.31 188 TYR A N 1
ATOM 1471 C CA . TYR A 1 188 ? -16.046 4.625 30.414 1.00 98.31 188 TYR A CA 1
ATOM 1472 C C . TYR A 1 188 ? -17.166 5.239 31.239 1.00 98.31 188 TYR A C 1
ATOM 1474 O O . TYR A 1 188 ? -18.324 5.218 30.813 1.00 98.31 188 TYR A O 1
ATOM 1482 N N . ARG A 1 189 ? -16.798 5.850 32.364 1.00 98.06 189 ARG A N 1
ATOM 1483 C CA . ARG A 1 189 ? -17.704 6.514 33.300 1.00 98.06 189 ARG A CA 1
ATOM 1484 C C . ARG A 1 189 ? -17.298 7.959 33.551 1.00 98.06 189 ARG A C 1
ATOM 1486 O O . ARG A 1 189 ? -16.114 8.274 33.551 1.00 98.06 189 ARG A O 1
ATOM 1493 N N . SER A 1 190 ? -18.274 8.821 33.796 1.00 97.81 190 SER A N 1
ATOM 1494 C CA . SER A 1 190 ? -18.072 10.172 34.320 1.00 97.81 190 SER A CA 1
ATOM 1495 C C . SER A 1 190 ? -19.184 10.532 35.305 1.00 97.81 190 SER A C 1
ATOM 1497 O O . SER A 1 190 ? -20.280 9.978 35.218 1.00 97.81 190 SER A O 1
ATOM 1499 N N . ASP A 1 191 ? -18.922 11.477 36.203 1.00 96.69 191 ASP A N 1
ATOM 1500 C CA . ASP A 1 191 ? -19.913 11.968 37.175 1.00 96.69 191 ASP A CA 1
ATOM 1501 C C . ASP A 1 191 ? -20.872 12.998 36.560 1.00 96.69 191 ASP A C 1
ATOM 1503 O O . ASP A 1 191 ? -21.934 13.284 37.102 1.00 96.69 191 ASP A O 1
ATOM 1507 N N . ILE A 1 192 ? -20.519 13.544 35.393 1.00 94.19 192 ILE A N 1
ATOM 1508 C CA . ILE A 1 192 ? -21.325 14.514 34.647 1.00 94.19 192 ILE A CA 1
ATOM 1509 C C . ILE A 1 192 ? -21.338 14.153 33.150 1.00 94.19 192 ILE A C 1
ATOM 1511 O O . ILE A 1 192 ? -20.372 13.580 32.638 1.00 94.19 192 ILE A O 1
ATOM 1515 N N . PRO A 1 193 ? -22.387 14.515 32.387 1.00 92.88 193 PRO A N 1
ATOM 1516 C CA . PRO A 1 193 ? -22.554 14.064 30.997 1.00 92.88 193 PRO A CA 1
ATOM 1517 C C . PRO A 1 193 ? -21.439 14.520 30.043 1.00 92.88 193 PRO A C 1
ATOM 1519 O O . PRO A 1 193 ? -21.168 13.863 29.033 1.00 92.88 193 PRO A O 1
ATOM 1522 N N . THR A 1 194 ? -20.806 15.653 30.347 1.00 91.31 194 THR A N 1
ATOM 1523 C CA . THR A 1 194 ? -19.769 16.310 29.536 1.00 91.31 194 THR A CA 1
ATOM 1524 C C . THR A 1 194 ? -18.388 16.276 30.192 1.00 91.31 194 THR A C 1
ATOM 1526 O O . THR A 1 194 ? -17.492 16.989 29.751 1.00 91.31 194 THR A O 1
ATOM 1529 N N . GLY A 1 195 ? -18.217 15.486 31.253 1.00 91.00 195 GLY A N 1
ATOM 1530 C CA . GLY A 1 195 ? -16.985 15.445 32.035 1.00 91.00 195 GLY A CA 1
ATOM 1531 C C . GLY A 1 195 ? -15.880 14.617 31.395 1.00 91.00 195 GLY A C 1
ATOM 1532 O O . GLY A 1 195 ? -15.985 14.133 30.263 1.00 91.00 195 GLY A O 1
ATOM 1533 N N . VAL A 1 196 ? -14.808 14.426 32.162 1.00 94.00 196 VAL A N 1
ATOM 1534 C CA . VAL A 1 196 ? -13.750 13.475 31.819 1.00 94.00 196 VAL A CA 1
ATOM 1535 C C . VAL A 1 196 ? -14.284 12.064 32.046 1.00 94.00 196 VAL A C 1
ATOM 1537 O O . VAL A 1 196 ? -14.770 11.738 33.128 1.00 94.00 196 VAL A O 1
ATOM 1540 N N . PHE A 1 197 ? -14.216 11.239 31.005 1.00 97.19 197 PHE A N 1
ATOM 1541 C CA . PHE A 1 197 ? -14.646 9.847 31.043 1.00 97.19 197 PHE A CA 1
ATOM 1542 C C . PHE A 1 197 ? -13.449 8.951 31.371 1.00 97.19 197 PHE A C 1
ATOM 1544 O O . PHE A 1 197 ? -12.494 8.887 30.597 1.00 97.19 197 PHE A O 1
ATOM 1551 N N . THR A 1 198 ? -13.496 8.251 32.502 1.00 97.12 198 THR A N 1
ATOM 1552 C CA . THR A 1 198 ? -12.456 7.315 32.942 1.00 97.12 198 THR A CA 1
ATOM 1553 C C . THR A 1 198 ? -12.801 5.897 32.513 1.00 97.12 198 THR A C 1
ATOM 1555 O O . THR A 1 198 ? -13.952 5.471 32.582 1.00 97.12 198 THR A O 1
ATOM 1558 N N . ARG A 1 199 ? -11.805 5.161 32.018 1.00 97.94 199 ARG A N 1
ATOM 1559 C CA . ARG A 1 199 ? -11.982 3.786 31.543 1.00 97.94 199 ARG A CA 1
ATOM 1560 C C . ARG A 1 199 ? -12.131 2.831 32.728 1.00 97.94 199 ARG A C 1
ATOM 1562 O O . ARG A 1 199 ? -11.282 2.841 33.614 1.00 97.94 199 ARG A O 1
ATOM 1569 N N . LEU A 1 200 ? -13.162 1.989 32.714 1.00 98.00 200 LEU A N 1
ATOM 1570 C CA . LEU A 1 200 ? -13.463 1.053 33.802 1.00 98.00 200 LEU A CA 1
ATOM 1571 C C . LEU A 1 200 ? -12.783 -0.313 33.635 1.00 98.00 200 LEU A C 1
ATOM 1573 O O . LEU A 1 200 ? -12.416 -0.941 34.622 1.00 98.00 200 LEU A O 1
ATOM 1577 N N . ASN A 1 201 ? -12.585 -0.779 32.400 1.00 97.19 201 ASN A N 1
ATOM 1578 C CA . ASN A 1 201 ? -11.952 -2.067 32.114 1.00 97.19 201 ASN A CA 1
ATOM 1579 C C . ASN A 1 201 ? -10.541 -1.906 31.521 1.00 97.19 201 ASN A C 1
ATOM 1581 O O . ASN A 1 201 ? -10.289 -1.035 30.691 1.00 97.19 201 ASN A O 1
ATOM 1585 N N . GLN A 1 202 ? -9.606 -2.771 31.930 1.00 95.25 202 GLN A N 1
ATOM 1586 C CA . GLN A 1 202 ? -8.211 -2.719 31.463 1.00 95.25 202 GLN A CA 1
ATOM 1587 C C . GLN A 1 202 ? -8.005 -3.368 30.089 1.00 95.25 202 GLN A C 1
ATOM 1589 O O . GLN A 1 202 ? -7.218 -2.865 29.292 1.00 95.25 202 GLN A O 1
ATOM 1594 N N . LYS A 1 203 ? -8.704 -4.477 29.816 1.00 97.06 203 LYS A N 1
ATOM 1595 C CA . LYS A 1 203 ? -8.643 -5.216 28.545 1.00 97.06 203 LYS A CA 1
ATOM 1596 C C . LYS A 1 203 ? -9.968 -5.087 27.787 1.00 97.06 203 LYS A C 1
ATOM 1598 O O . LYS A 1 203 ? -11.004 -4.997 28.452 1.00 97.06 203 LYS A O 1
ATOM 1603 N N . PRO A 1 204 ? -9.964 -5.118 26.442 1.00 97.56 204 PRO A N 1
ATOM 1604 C CA . PRO A 1 204 ? -11.192 -5.073 25.655 1.00 97.56 204 PRO A CA 1
ATOM 1605 C C . PRO A 1 204 ? -12.146 -6.211 26.033 1.00 97.56 204 PRO A C 1
ATOM 1607 O O . PRO A 1 204 ? -11.752 -7.378 26.072 1.00 97.56 204 PRO A O 1
ATOM 1610 N N . LEU A 1 205 ? -13.406 -5.875 26.304 1.00 97.69 205 LEU A N 1
ATOM 1611 C CA . LEU A 1 205 ? -14.452 -6.859 26.582 1.00 97.69 205 LEU A CA 1
ATOM 1612 C C . LEU A 1 205 ? -14.888 -7.521 25.276 1.00 97.69 205 LEU A C 1
ATOM 1614 O O . LEU A 1 205 ? -15.172 -6.824 24.303 1.00 97.69 205 LEU A O 1
ATOM 1618 N N . LYS A 1 206 ? -14.980 -8.854 25.257 1.00 96.69 206 LYS A N 1
ATOM 1619 C CA . LYS A 1 206 ? -15.584 -9.593 24.131 1.00 96.69 206 LYS A CA 1
ATOM 1620 C C . LYS A 1 206 ? -17.103 -9.709 24.254 1.00 96.69 206 LYS A C 1
ATOM 1622 O O . LYS A 1 206 ? -17.803 -9.902 23.261 1.00 96.69 206 LYS A O 1
ATOM 1627 N N . GLU A 1 207 ? -17.599 -9.581 25.476 1.00 96.19 207 GLU A N 1
ATOM 1628 C CA . GLU A 1 207 ? -19.017 -9.553 25.804 1.00 96.19 207 GLU A CA 1
ATOM 1629 C C . GLU A 1 207 ? -19.651 -8.212 25.416 1.00 96.19 207 GLU A C 1
ATOM 1631 O O . GLU A 1 207 ? -18.967 -7.226 25.137 1.00 96.19 207 GLU A O 1
ATOM 1636 N N . ARG A 1 208 ? -20.986 -8.180 25.388 1.00 97.12 208 ARG A N 1
ATOM 1637 C CA . ARG A 1 208 ? -21.782 -6.984 25.052 1.00 97.12 208 ARG A CA 1
ATOM 1638 C C . ARG A 1 208 ? -22.426 -6.341 26.281 1.00 97.12 208 ARG A C 1
ATOM 1640 O O . ARG A 1 208 ? -23.432 -5.638 26.169 1.00 97.12 208 ARG A O 1
ATOM 1647 N N . SER A 1 209 ? -21.870 -6.647 27.444 1.00 97.50 209 SER A N 1
ATOM 1648 C CA . SER A 1 209 ? -22.339 -6.196 28.741 1.00 97.50 209 SER A CA 1
ATOM 1649 C C . SER A 1 209 ? -21.165 -5.948 29.673 1.00 97.50 209 SER A C 1
ATOM 1651 O O . SER A 1 209 ? -20.128 -6.598 29.564 1.00 97.50 209 SER A O 1
ATOM 1653 N N . PHE A 1 210 ? -21.346 -5.018 30.600 1.00 98.31 210 PHE A N 1
ATOM 1654 C CA . PHE A 1 210 ? -20.415 -4.746 31.683 1.00 98.31 210 PHE A CA 1
ATOM 1655 C C . PHE A 1 210 ? -21.196 -4.301 32.914 1.00 98.31 210 PHE A C 1
ATOM 1657 O O . PHE A 1 210 ? -22.071 -3.443 32.801 1.00 98.31 210 PHE A O 1
ATOM 1664 N N . LEU A 1 211 ? -20.878 -4.869 34.074 1.00 98.12 211 LEU A N 1
ATOM 1665 C CA . LEU A 1 211 ? -21.446 -4.453 35.351 1.00 98.12 211 LEU A CA 1
ATOM 1666 C C . LEU A 1 211 ? -20.450 -3.532 36.063 1.00 98.12 211 LEU A C 1
ATOM 1668 O O . LEU A 1 211 ? -19.381 -3.976 36.477 1.00 98.12 211 LEU A O 1
ATOM 1672 N N . ASP A 1 212 ? -20.806 -2.257 36.213 1.00 98.06 212 ASP A N 1
ATOM 1673 C CA . ASP A 1 212 ? -20.101 -1.343 37.112 1.00 98.06 212 ASP A CA 1
ATOM 1674 C C . ASP A 1 212 ? -20.690 -1.484 38.517 1.00 98.06 212 ASP A C 1
ATOM 1676 O O . ASP A 1 212 ? -21.710 -0.868 38.835 1.00 98.06 212 ASP A O 1
ATOM 1680 N N . SER A 1 213 ? -20.036 -2.281 39.364 1.00 97.62 213 SER A N 1
ATOM 1681 C CA . SER A 1 213 ? -20.478 -2.544 40.741 1.00 97.62 213 SER A CA 1
ATOM 1682 C C . SER A 1 213 ? -20.406 -1.325 41.665 1.00 97.62 213 SER A C 1
ATOM 1684 O O . SER A 1 213 ? -20.950 -1.339 42.763 1.00 97.62 213 SER A O 1
ATOM 1686 N N . THR A 1 214 ? -19.730 -0.260 41.228 1.00 96.94 214 THR A N 1
ATOM 1687 C CA . THR A 1 214 ? -19.636 1.025 41.943 1.00 96.94 214 THR A CA 1
ATOM 1688 C C . THR A 1 214 ? -20.488 2.115 41.287 1.00 96.94 214 THR A C 1
ATOM 1690 O O . THR A 1 214 ? -20.435 3.283 41.674 1.00 96.94 214 THR A O 1
ATOM 1693 N N . GLY A 1 215 ? -21.249 1.746 40.256 1.00 95.88 215 GLY A N 1
ATOM 1694 C CA . GLY A 1 215 ? -22.101 2.642 39.496 1.00 95.88 215 GLY A CA 1
ATOM 1695 C C . GLY A 1 215 ? -23.316 3.111 40.293 1.00 95.88 215 GLY A C 1
ATOM 1696 O O . GLY A 1 215 ? -23.882 2.359 41.078 1.00 95.88 215 GLY A O 1
ATOM 1697 N N . THR A 1 216 ? -23.764 4.342 40.046 1.00 95.62 216 THR A N 1
ATOM 1698 C CA . THR A 1 216 ? -24.974 4.926 40.638 1.00 95.62 216 THR A CA 1
ATOM 1699 C C . THR A 1 216 ? -25.805 5.598 39.545 1.00 95.62 216 THR A C 1
ATOM 1701 O O . THR A 1 216 ? -25.315 5.813 38.434 1.00 95.62 216 THR A O 1
ATOM 1704 N N . SER A 1 217 ? -27.050 5.972 39.851 1.00 94.44 217 SER A N 1
ATOM 1705 C CA . SER A 1 217 ? -27.934 6.679 38.910 1.00 94.44 217 SER A CA 1
ATOM 1706 C C . SER A 1 217 ? -27.415 8.057 38.473 1.00 94.44 217 SER A C 1
ATOM 1708 O O . SER A 1 217 ? -27.843 8.557 37.435 1.00 94.44 217 SER A O 1
ATOM 1710 N N . GLY A 1 218 ? -26.488 8.660 39.229 1.00 94.69 218 GLY A N 1
ATOM 1711 C CA . GLY A 1 218 ? -25.870 9.947 38.897 1.00 94.69 218 GLY A CA 1
ATOM 1712 C C . GLY A 1 218 ? -24.747 9.859 37.859 1.00 94.69 218 GLY A C 1
ATOM 1713 O O . GLY A 1 218 ? -24.365 10.878 37.288 1.00 94.69 218 GLY A O 1
ATOM 1714 N N . HIS A 1 219 ? -24.225 8.660 37.590 1.00 97.25 219 HIS A N 1
ATOM 1715 C CA . HIS A 1 219 ? -23.126 8.479 36.648 1.00 97.25 219 HIS A CA 1
ATOM 1716 C C . HIS A 1 219 ? -23.588 8.483 35.188 1.00 97.25 219 HIS A C 1
ATOM 1718 O O . HIS A 1 219 ? -24.738 8.217 34.846 1.00 97.25 219 HIS A O 1
ATOM 1724 N N . TRP A 1 220 ? -22.631 8.734 34.304 1.00 97.88 220 TRP A N 1
ATOM 1725 C CA . TRP A 1 220 ? -22.803 8.750 32.861 1.00 97.88 220 TRP A CA 1
ATOM 1726 C C . TRP A 1 220 ? -21.827 7.786 32.212 1.00 97.88 220 TRP A C 1
ATOM 1728 O O . TRP A 1 220 ? -20.651 7.754 32.567 1.00 97.88 220 TRP A O 1
ATOM 1738 N N . TYR A 1 221 ? -22.301 7.039 31.218 1.00 98.00 221 TYR A N 1
ATOM 1739 C CA . TYR A 1 221 ? -21.536 5.977 30.576 1.00 98.00 221 TYR A CA 1
ATOM 1740 C C . TYR A 1 221 ? -21.358 6.220 29.080 1.00 98.00 221 TYR A C 1
ATOM 1742 O O . TYR A 1 221 ? -22.262 6.690 28.382 1.00 98.00 221 TYR A O 1
ATOM 1750 N N . LYS A 1 222 ? -20.178 5.856 28.578 1.00 97.62 222 LYS A N 1
ATOM 1751 C CA . LYS A 1 222 ? -19.867 5.744 27.148 1.00 97.62 222 LYS A CA 1
ATOM 1752 C C . LYS A 1 222 ? -19.210 4.398 26.885 1.00 97.62 222 LYS A C 1
ATOM 1754 O O . LYS A 1 222 ? -18.459 3.897 27.717 1.00 97.62 222 LYS A O 1
ATOM 1759 N N . VAL A 1 223 ? -19.455 3.843 25.705 1.00 98.06 223 VAL A N 1
ATOM 1760 C CA . VAL A 1 223 ? -18.814 2.606 25.249 1.00 98.06 223 VAL A CA 1
ATOM 1761 C C . VAL A 1 223 ? -18.136 2.879 23.913 1.00 98.06 223 VAL A C 1
ATOM 1763 O O . VAL A 1 223 ? -18.751 3.470 23.023 1.00 98.06 223 VAL A O 1
ATOM 1766 N N . ARG A 1 224 ? -16.875 2.464 23.779 1.00 97.94 224 ARG A N 1
ATOM 1767 C CA . ARG A 1 224 ? -16.119 2.500 22.521 1.00 97.94 224 ARG A CA 1
ATOM 1768 C C . ARG A 1 224 ? -15.819 1.078 22.075 1.00 97.94 224 ARG A C 1
ATOM 1770 O O . ARG A 1 224 ? -15.506 0.226 22.902 1.00 97.94 224 ARG A O 1
ATOM 1777 N N . ALA A 1 225 ? -15.921 0.833 20.776 1.00 97.88 225 ALA A N 1
ATOM 1778 C CA . ALA A 1 225 ? -15.352 -0.359 20.163 1.00 97.88 225 ALA A CA 1
ATOM 1779 C C . ALA A 1 225 ? -13.867 -0.109 19.888 1.00 97.88 225 ALA A C 1
ATOM 1781 O O . ALA A 1 225 ? -13.481 1.030 19.623 1.00 97.88 225 ALA A O 1
ATOM 1782 N N . VAL A 1 226 ? -13.051 -1.153 19.967 1.00 97.06 226 VAL A N 1
ATOM 1783 C CA . VAL A 1 226 ? -11.615 -1.091 19.688 1.00 97.06 226 VAL A CA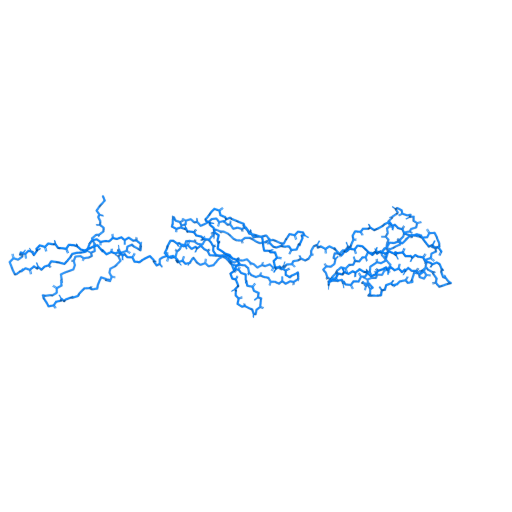 1
ATOM 1784 C C . VAL A 1 226 ? -11.217 -2.256 18.794 1.00 97.06 226 VAL A C 1
ATOM 1786 O O . VAL A 1 226 ? -11.676 -3.381 19.012 1.00 97.06 226 VAL A O 1
ATOM 1789 N N . ASP A 1 227 ? -10.405 -1.985 17.778 1.00 94.25 227 ASP A N 1
ATOM 1790 C CA . ASP A 1 227 ? -9.847 -3.010 16.893 1.00 94.25 227 ASP A CA 1
ATOM 1791 C C . ASP A 1 227 ? -8.563 -3.640 17.469 1.00 94.25 227 ASP A C 1
ATOM 1793 O O . ASP A 1 227 ? -8.042 -3.241 18.515 1.00 94.25 227 ASP A O 1
ATOM 1797 N N . THR A 1 228 ? -8.047 -4.663 16.792 1.00 90.69 228 THR A N 1
ATOM 1798 C CA . THR A 1 228 ? -6.789 -5.346 17.149 1.00 90.69 228 THR A CA 1
ATOM 1799 C C . THR A 1 228 ? -5.534 -4.490 16.968 1.00 90.69 228 THR A C 1
ATOM 1801 O O . THR A 1 228 ? -4.495 -4.830 17.534 1.00 90.69 228 THR A O 1
ATOM 1804 N N . SER A 1 229 ? -5.629 -3.368 16.253 1.00 88.25 229 SER A N 1
ATOM 1805 C CA . SER A 1 229 ? -4.557 -2.377 16.091 1.00 88.25 229 SER A CA 1
ATOM 1806 C C . SER A 1 229 ? -4.613 -1.261 17.146 1.00 88.25 229 SER A C 1
ATOM 1808 O O . SER A 1 229 ? -3.720 -0.415 17.199 1.00 88.25 229 SER A O 1
ATOM 1810 N N . GLY A 1 230 ? -5.623 -1.277 18.021 1.00 90.69 230 GLY A N 1
ATOM 1811 C CA . GLY A 1 230 ? -5.813 -0.323 19.108 1.00 90.69 230 GLY A CA 1
ATOM 1812 C C . GLY A 1 230 ? -6.574 0.947 18.725 1.00 90.69 230 GLY A C 1
ATOM 1813 O O . GLY A 1 230 ? -6.664 1.851 19.559 1.00 90.69 230 GLY A O 1
ATOM 1814 N N . ASN A 1 231 ? -7.142 1.049 17.519 1.00 91.56 231 ASN A N 1
ATOM 1815 C CA . ASN A 1 231 ? -7.946 2.215 17.169 1.00 91.56 231 ASN A CA 1
ATOM 1816 C C . ASN A 1 231 ? -9.323 2.110 17.835 1.00 91.56 231 ASN A C 1
ATOM 1818 O O . ASN A 1 231 ? -10.048 1.127 17.686 1.00 91.56 231 ASN A O 1
ATOM 1822 N N . GLU A 1 232 ? -9.703 3.148 18.577 1.00 95.81 232 GLU A N 1
ATOM 1823 C CA . GLU A 1 232 ? -10.987 3.199 19.267 1.00 95.81 232 GLU A CA 1
ATOM 1824 C C . GLU A 1 232 ? -12.012 4.037 18.482 1.00 95.81 232 GLU A C 1
ATOM 1826 O O . GLU A 1 232 ? -11.730 5.160 18.051 1.00 95.81 232 GLU A O 1
ATOM 1831 N N . SER A 1 233 ? -13.247 3.546 18.376 1.00 96.62 233 SER A N 1
ATOM 1832 C CA . SER A 1 233 ? -14.359 4.214 17.686 1.00 96.62 233 SER A CA 1
ATOM 1833 C C . SER A 1 233 ? -14.594 5.648 18.180 1.00 96.62 233 SER A C 1
ATOM 1835 O O . SER A 1 233 ? -14.402 5.899 19.369 1.00 96.62 233 SER A O 1
ATOM 1837 N N . PRO A 1 234 ? -15.102 6.590 17.369 1.00 95.50 234 PRO A N 1
ATOM 1838 C CA . PRO A 1 234 ? -15.508 7.910 17.858 1.00 95.50 234 PRO A CA 1
ATOM 1839 C C . PRO A 1 234 ? -16.508 7.845 19.025 1.00 95.50 234 PRO A C 1
ATOM 1841 O O . PRO A 1 234 ? -17.249 6.873 19.180 1.00 95.50 234 PRO A O 1
ATOM 1844 N N . TRP A 1 235 ? -16.573 8.898 19.841 1.00 93.19 235 TRP A N 1
ATOM 1845 C CA . TRP A 1 235 ? -17.536 8.960 20.941 1.00 93.19 235 TRP A CA 1
ATOM 1846 C C . TRP A 1 235 ? -18.983 9.025 20.441 1.00 93.19 235 TRP A C 1
ATOM 1848 O O . TRP A 1 235 ? -19.311 9.751 19.501 1.00 93.19 235 TRP A O 1
ATOM 1858 N N . LYS A 1 236 ? -19.876 8.332 21.151 1.00 92.88 236 LYS A N 1
ATOM 1859 C CA . LYS A 1 236 ? -21.320 8.586 21.110 1.00 92.88 236 LYS A CA 1
ATOM 1860 C C . LYS A 1 236 ? -21.757 9.407 22.319 1.00 92.88 236 LYS A C 1
ATOM 1862 O O . LYS A 1 236 ? -21.004 9.588 23.281 1.00 92.88 236 LYS A O 1
ATOM 1867 N N . LYS A 1 237 ? -22.985 9.928 22.242 1.00 92.31 237 LYS A N 1
ATOM 1868 C CA . LYS A 1 237 ? -23.631 10.626 23.356 1.00 92.31 237 LYS A CA 1
ATOM 1869 C C . LYS A 1 237 ? -23.631 9.712 24.584 1.00 92.31 237 LYS A C 1
ATOM 1871 O O . LYS A 1 237 ? -23.903 8.519 24.455 1.00 92.31 237 LYS A O 1
ATOM 1876 N N . ALA A 1 238 ? -23.297 10.281 25.738 1.00 94.56 238 ALA A N 1
ATOM 1877 C CA . ALA A 1 238 ? -23.327 9.553 26.996 1.00 94.56 238 ALA A CA 1
ATOM 1878 C C . ALA A 1 238 ? -24.760 9.133 27.343 1.00 94.56 238 ALA A C 1
ATOM 1880 O O . ALA A 1 238 ? -25.717 9.841 27.012 1.00 94.56 238 ALA A O 1
ATOM 1881 N N . VAL A 1 239 ? -24.887 8.003 28.030 1.00 96.19 239 VAL A N 1
ATOM 1882 C CA . VAL A 1 239 ? -26.157 7.520 28.573 1.00 96.19 239 VAL A CA 1
ATOM 1883 C C . VAL A 1 239 ? -26.103 7.557 30.092 1.00 96.19 239 VAL A C 1
ATOM 1885 O O . VAL A 1 239 ? -25.081 7.211 30.683 1.00 96.19 239 VAL A O 1
ATOM 1888 N N . SER A 1 240 ? -27.190 7.989 30.718 1.00 95.50 240 SER A N 1
ATOM 1889 C CA . SER A 1 240 ? -27.384 7.864 32.159 1.00 95.50 240 SER A CA 1
ATOM 1890 C C . SER A 1 240 ? -28.180 6.587 32.454 1.00 95.50 240 SER A C 1
ATOM 1892 O O . SER A 1 240 ? -28.996 6.179 31.614 1.00 95.50 240 SER A O 1
ATOM 1894 N N . PRO A 1 241 ? -27.976 5.953 33.617 1.00 94.75 241 PRO A N 1
ATOM 1895 C CA . PRO A 1 241 ? -28.799 4.838 34.055 1.00 94.75 241 PRO A CA 1
ATOM 1896 C C . PRO A 1 241 ? -30.279 5.215 34.132 1.00 94.75 241 PRO A C 1
ATOM 1898 O O . PRO A 1 241 ? -30.624 6.346 34.483 1.00 94.75 241 PRO A O 1
ATOM 1901 N N . ARG A 1 242 ? -31.140 4.258 33.790 1.00 87.81 242 ARG A N 1
ATOM 1902 C CA . ARG A 1 242 ? -32.585 4.307 34.028 1.00 87.81 242 ARG A CA 1
ATOM 1903 C C . ARG A 1 242 ? -33.026 3.150 34.913 1.00 87.81 242 ARG A C 1
ATOM 1905 O O . ARG A 1 242 ? -32.295 2.129 34.962 1.00 87.81 242 ARG A O 1
#